Protein AF-A0A2D5YNX9-F1 (afdb_monomer_lite)

Radius of gyration: 30.4 Å; chains: 1; bounding box: 84×85×68 Å

pLDDT: mean 76.72, std 17.25, range [29.58, 96.06]

Sequence (316 aa):
MLANISSKIILAVIAILAVYTFAPLIKSLLDSIFIGGKKKKNMSRSEFDEMVDRKIQQFSGKATSDPMMVANTNGSVRDEIDSLHGLKLFKSDSEYKNFKELKKELQWGSGDNFHIIKEKLKRSHLEVSDADISNMAKSLLKKKYLLDLFKKGTGTLSAFIDCVVLNMILKKANSGDISTFKAYKMSINEIKTIISIVLNPKHGEAIIDDYLNDIEASKFDLPFISQKISNINILDREVNKTVSIFEPLIERDSQYFDKKFFKVKDDEKRVKSLYKKLVQLHHPDKWNHFDKSKAITDRLNFNFNNLRNAYEKALS

Foldseek 3Di:
DVVVVVVVVVVVVVVVVCCVVCVVVVVVVCCVVPPVDDDDDPDDPVNVVVVVVVVVCVVPDDDDDDDDDDPDPCPPPQQLLNVCVVVVLDPDVVQSVVVVVVLVCLVVLDDDLSVVLVVLLVVQVDDDDSPRLSVLLVVCSDNVLLVVCSVVVNNGSVQSSQLSSVQVVLVCLLVVNGPVVVVVVDDSLLSQLLLVCLVPVVCNVVSLVCCLVPVPSSNDRDDRDSGDPPGSVSSSVSSVVSCLLCVLQPADDLVNLLVVLVVVLVPLVVLVVVLVVVCCRLPLVNRDSDDQDPSNSVSSVNSVVSNVVSSVVSPD

Structure (mmCIF, N/CA/C/O backbone):
data_AF-A0A2D5YNX9-F1
#
_entry.id   AF-A0A2D5YNX9-F1
#
loop_
_atom_site.group_PDB
_atom_site.id
_atom_site.type_symbol
_atom_site.label_atom_id
_atom_site.label_alt_id
_atom_site.label_comp_id
_atom_site.label_asym_id
_atom_site.label_entity_id
_atom_site.label_seq_id
_atom_site.pdbx_PDB_ins_code
_atom_site.Cartn_x
_atom_site.Cartn_y
_atom_site.Cartn_z
_atom_site.occupancy
_atom_site.B_iso_or_equiv
_atom_site.auth_seq_id
_atom_site.auth_comp_id
_atom_site.auth_asym_id
_atom_site.auth_atom_id
_atom_site.pdbx_PDB_model_num
ATOM 1 N N . MET A 1 1 ? 35.936 -51.244 -2.136 1.00 48.53 1 MET A N 1
ATOM 2 C CA . MET A 1 1 ? 36.203 -49.811 -1.847 1.00 48.53 1 MET A CA 1
ATOM 3 C C . MET A 1 1 ? 37.167 -49.130 -2.835 1.00 48.53 1 MET A C 1
ATOM 5 O O . MET A 1 1 ? 37.023 -47.931 -3.031 1.00 48.53 1 MET A O 1
ATOM 9 N N . LEU A 1 2 ? 38.069 -49.845 -3.528 1.00 41.28 2 LEU A N 1
ATOM 10 C CA . LEU A 1 2 ? 38.965 -49.277 -4.563 1.00 41.28 2 LEU A CA 1
ATOM 11 C C . LEU A 1 2 ? 38.253 -48.711 -5.818 1.00 41.28 2 LEU A C 1
ATOM 13 O O . LEU A 1 2 ? 38.728 -47.742 -6.412 1.00 41.28 2 LEU A O 1
ATOM 17 N N . ALA A 1 3 ? 37.084 -49.245 -6.190 1.00 48.94 3 ALA A N 1
ATOM 18 C CA . ALA A 1 3 ? 36.291 -48.751 -7.327 1.00 48.94 3 ALA A CA 1
ATOM 19 C C . ALA A 1 3 ? 35.710 -47.333 -7.107 1.00 48.94 3 ALA A C 1
ATOM 21 O O . ALA A 1 3 ? 35.609 -46.545 -8.043 1.00 48.94 3 ALA A O 1
ATOM 22 N N . ASN A 1 4 ? 35.402 -46.962 -5.856 1.00 53.09 4 ASN A N 1
ATOM 23 C CA . ASN A 1 4 ? 34.869 -45.631 -5.528 1.00 53.09 4 ASN A CA 1
ATOM 24 C C . ASN A 1 4 ? 35.950 -44.543 -5.486 1.00 53.09 4 ASN A C 1
ATOM 26 O O . ASN A 1 4 ? 35.642 -43.370 -5.681 1.00 53.09 4 ASN A O 1
ATOM 30 N N . ILE A 1 5 ? 37.207 -44.914 -5.225 1.00 53.22 5 ILE A N 1
ATOM 31 C CA . ILE A 1 5 ? 38.331 -43.968 -5.203 1.00 53.22 5 ILE A CA 1
ATOM 32 C C . ILE A 1 5 ? 38.807 -43.705 -6.636 1.00 53.22 5 ILE A C 1
ATOM 34 O O . ILE A 1 5 ? 38.952 -42.550 -7.027 1.00 53.22 5 ILE A O 1
ATOM 38 N N . SER A 1 6 ? 38.949 -44.755 -7.451 1.00 55.03 6 SER A N 1
ATOM 39 C CA . SER A 1 6 ? 39.314 -44.630 -8.872 1.00 55.03 6 SER A CA 1
ATOM 40 C C . SER A 1 6 ? 38.272 -43.849 -9.682 1.00 55.03 6 SER A C 1
ATOM 42 O O . SER A 1 6 ? 38.647 -42.962 -10.444 1.00 55.03 6 SER A O 1
ATOM 44 N N . SER A 1 7 ? 36.973 -44.076 -9.451 1.00 54.06 7 SER A N 1
ATOM 45 C CA . SER A 1 7 ? 35.899 -43.301 -10.092 1.00 54.06 7 SER A CA 1
ATOM 46 C C . SER A 1 7 ? 35.957 -41.805 -9.745 1.00 54.06 7 SER A C 1
ATOM 48 O O . SER A 1 7 ? 35.831 -40.967 -10.636 1.00 54.06 7 SER A O 1
ATOM 50 N N . LYS A 1 8 ? 36.243 -41.447 -8.483 1.00 59.19 8 LYS A N 1
ATOM 51 C CA . LYS A 1 8 ? 36.395 -40.042 -8.057 1.00 59.19 8 LYS A CA 1
ATOM 52 C C . LYS A 1 8 ? 37.638 -39.372 -8.645 1.00 59.19 8 LYS A C 1
ATOM 54 O O . LYS A 1 8 ? 37.576 -38.198 -8.997 1.00 59.19 8 LYS A O 1
ATOM 59 N N . ILE A 1 9 ? 38.740 -40.109 -8.785 1.00 67.06 9 ILE A N 1
ATOM 60 C CA . ILE A 1 9 ? 39.973 -39.603 -9.406 1.00 67.06 9 ILE A CA 1
ATOM 61 C C . ILE A 1 9 ? 39.757 -39.366 -10.905 1.00 67.06 9 ILE A C 1
ATOM 63 O O . ILE A 1 9 ? 40.110 -38.304 -11.408 1.00 67.06 9 ILE A O 1
ATOM 67 N N . ILE A 1 10 ? 39.116 -40.301 -11.612 1.00 66.69 10 ILE A N 1
ATOM 68 C CA . ILE A 1 10 ? 38.801 -40.148 -13.041 1.00 66.69 10 ILE A CA 1
ATOM 69 C C . ILE A 1 10 ? 37.857 -38.958 -13.259 1.00 66.69 10 ILE A C 1
ATOM 71 O O . ILE A 1 10 ? 38.087 -38.150 -14.157 1.00 66.69 10 ILE A O 1
ATOM 75 N N . LEU A 1 11 ? 36.850 -38.787 -12.398 1.00 63.38 11 LEU A N 1
ATOM 76 C CA . LEU A 1 11 ? 35.943 -37.639 -12.457 1.00 63.38 11 LEU A CA 1
ATOM 77 C C . LEU A 1 11 ? 36.681 -36.309 -12.229 1.00 63.38 11 LEU A C 1
ATOM 79 O O . LEU A 1 11 ? 36.408 -35.330 -12.918 1.00 63.38 11 LEU A O 1
ATOM 83 N N . ALA A 1 12 ? 37.644 -36.280 -11.302 1.00 67.44 12 ALA A N 1
ATOM 84 C CA . ALA A 1 12 ? 38.467 -35.102 -11.038 1.00 67.44 12 ALA A CA 1
ATOM 85 C C . ALA A 1 12 ? 39.392 -34.766 -12.219 1.00 67.44 12 ALA A C 1
ATOM 87 O O . ALA A 1 12 ? 39.519 -33.600 -12.583 1.00 67.44 12 ALA A O 1
ATOM 88 N N . VAL A 1 13 ? 39.986 -35.771 -12.869 1.00 70.38 13 VAL A N 1
ATOM 89 C CA . VAL A 1 13 ? 40.829 -35.576 -14.060 1.00 70.38 13 VAL A CA 1
ATOM 90 C C . VAL A 1 13 ? 40.004 -35.067 -15.245 1.00 70.38 13 VAL A C 1
ATOM 92 O O . VAL A 1 13 ? 40.422 -34.125 -15.919 1.00 70.38 13 VAL A O 1
ATOM 95 N N . ILE A 1 14 ? 38.803 -35.614 -15.462 1.00 70.12 14 ILE A N 1
ATOM 96 C CA . ILE A 1 14 ? 37.869 -35.129 -16.489 1.00 70.12 14 ILE A CA 1
ATOM 97 C C . ILE A 1 14 ? 37.429 -33.693 -16.182 1.00 70.12 14 ILE A C 1
ATOM 99 O O . ILE A 1 14 ? 37.381 -32.868 -17.090 1.00 70.12 14 ILE A O 1
ATOM 103 N N . ALA A 1 15 ? 37.167 -33.359 -14.916 1.00 66.38 15 ALA A N 1
ATOM 104 C CA . ALA A 1 15 ? 36.815 -32.000 -14.514 1.00 66.38 15 ALA A CA 1
ATOM 105 C C . ALA A 1 15 ? 37.967 -31.008 -14.747 1.00 66.38 15 ALA A C 1
ATOM 107 O O . ALA A 1 15 ? 37.733 -29.913 -15.250 1.00 66.38 15 ALA A O 1
ATOM 108 N N . ILE A 1 16 ? 39.214 -31.389 -14.452 1.00 68.38 16 ILE A N 1
ATOM 109 C CA . ILE A 1 16 ? 40.395 -30.545 -14.698 1.00 68.38 16 ILE A CA 1
ATOM 110 C C . ILE A 1 16 ? 40.612 -30.338 -16.202 1.00 68.38 16 ILE A C 1
ATOM 112 O O . ILE A 1 16 ? 40.848 -29.210 -16.637 1.00 68.38 16 ILE A O 1
ATOM 116 N N . LEU A 1 17 ? 40.473 -31.394 -17.010 1.00 62.91 17 LEU A N 1
ATOM 117 C CA . LEU A 1 17 ? 40.560 -31.302 -18.470 1.00 62.91 17 LEU A CA 1
ATOM 118 C C . LEU A 1 17 ? 39.426 -30.458 -19.059 1.00 62.91 17 LEU A C 1
ATOM 120 O O . LEU A 1 17 ? 39.677 -29.642 -19.944 1.00 62.91 17 LEU A O 1
ATOM 124 N N . ALA A 1 18 ? 38.202 -30.589 -18.546 1.00 65.38 18 ALA A N 1
ATOM 125 C CA . ALA A 1 18 ? 37.075 -29.748 -18.933 1.00 65.38 18 ALA A CA 1
ATOM 126 C C . ALA A 1 18 ? 37.333 -28.278 -18.568 1.00 65.38 18 ALA A C 1
ATOM 128 O O . ALA A 1 18 ? 37.153 -27.397 -19.400 1.00 65.38 18 ALA A O 1
ATOM 129 N N . VAL A 1 19 ? 37.842 -27.983 -17.371 1.00 65.50 19 VAL A N 1
ATOM 130 C CA . VAL A 1 19 ? 38.181 -26.605 -16.983 1.00 65.50 19 VAL A CA 1
ATOM 131 C C . VAL A 1 19 ? 39.268 -26.030 -17.890 1.00 65.50 19 VAL A C 1
ATOM 133 O O . VAL A 1 19 ? 39.123 -24.902 -18.343 1.00 65.50 19 VAL A O 1
ATOM 136 N N . TYR A 1 20 ? 40.311 -26.790 -18.230 1.00 61.75 20 TYR A N 1
ATOM 137 C CA . TYR A 1 20 ? 41.377 -26.301 -19.112 1.00 61.75 20 TYR A CA 1
ATOM 138 C C . TYR A 1 20 ? 40.942 -26.126 -20.571 1.00 61.75 20 TYR A C 1
ATOM 140 O O . TYR A 1 20 ? 41.361 -25.170 -21.223 1.00 61.75 20 TYR A O 1
ATOM 148 N N . THR A 1 21 ? 40.085 -27.009 -21.084 1.00 66.19 21 THR A N 1
ATOM 149 C CA . THR A 1 21 ? 39.569 -26.926 -22.462 1.00 66.19 21 THR A CA 1
ATOM 150 C C . THR A 1 21 ? 38.487 -25.860 -22.614 1.00 66.19 21 THR A C 1
ATOM 152 O O . THR A 1 21 ? 38.460 -25.154 -23.622 1.00 66.19 21 THR A O 1
ATOM 155 N N . PHE A 1 22 ? 37.638 -25.669 -21.601 1.00 57.09 22 PHE A N 1
ATOM 156 C CA . PHE A 1 22 ? 36.598 -24.643 -21.611 1.00 57.09 22 PHE A CA 1
ATOM 157 C C . PHE A 1 22 ? 37.070 -23.289 -21.071 1.00 57.09 22 PHE A C 1
ATOM 159 O O . PHE A 1 22 ? 36.419 -22.292 -21.360 1.00 57.09 22 PHE A O 1
ATOM 166 N N . ALA A 1 23 ? 38.202 -23.183 -20.368 1.00 58.22 23 ALA A N 1
ATOM 167 C CA . ALA A 1 23 ? 38.745 -21.903 -19.899 1.00 58.22 23 ALA A CA 1
ATOM 168 C C . ALA A 1 23 ? 38.944 -20.855 -21.016 1.00 58.22 23 ALA A C 1
ATOM 170 O O . ALA A 1 23 ? 38.516 -19.718 -20.812 1.00 58.22 23 ALA A O 1
ATOM 171 N N . PRO A 1 24 ? 39.519 -21.168 -22.198 1.00 55.84 24 PRO A N 1
ATOM 172 C CA . PRO A 1 24 ? 39.610 -20.194 -23.286 1.00 55.84 24 PRO A CA 1
ATOM 173 C C . PRO A 1 24 ? 38.238 -19.794 -23.853 1.00 55.84 24 PRO A C 1
ATOM 175 O O . PRO A 1 24 ? 38.053 -18.633 -24.211 1.00 55.84 24 PRO A O 1
ATOM 178 N N . LEU A 1 25 ? 37.264 -20.712 -23.867 1.00 53.69 25 LEU A N 1
ATOM 179 C CA . LEU A 1 25 ? 35.892 -20.451 -24.322 1.00 53.69 25 LEU A CA 1
ATOM 180 C C . LEU A 1 25 ? 35.094 -19.616 -23.314 1.00 53.69 25 LEU A C 1
ATOM 182 O O . LEU A 1 25 ? 34.383 -18.699 -23.706 1.00 53.69 25 LEU A O 1
ATOM 186 N N . ILE A 1 26 ? 35.246 -19.884 -22.015 1.00 60.19 26 ILE A N 1
ATOM 187 C CA . ILE A 1 26 ? 34.637 -19.119 -20.921 1.00 60.19 26 ILE A CA 1
ATOM 188 C C . ILE A 1 26 ? 35.282 -17.738 -20.841 1.00 60.19 26 ILE A C 1
ATOM 190 O O . ILE A 1 26 ? 34.573 -16.752 -20.673 1.00 60.19 26 ILE A O 1
ATOM 194 N N . LYS A 1 27 ? 36.602 -17.634 -21.037 1.00 52.69 27 LYS A N 1
ATOM 195 C CA . LYS A 1 27 ? 37.301 -16.350 -21.117 1.00 52.69 27 LYS A CA 1
ATOM 196 C C . LYS A 1 27 ? 36.838 -15.541 -22.327 1.00 52.69 27 LYS A C 1
ATOM 198 O O . LYS A 1 27 ? 36.551 -14.367 -22.155 1.00 52.69 27 LYS A O 1
ATOM 203 N N . SER A 1 28 ? 36.664 -16.144 -23.509 1.00 50.53 28 SER A N 1
ATOM 204 C CA . SER A 1 28 ? 36.124 -15.417 -24.668 1.00 50.53 28 SER A CA 1
ATOM 205 C C . SER A 1 28 ? 34.643 -15.059 -24.514 1.00 50.53 28 SER A C 1
ATOM 207 O O . SER A 1 28 ? 34.231 -13.992 -24.959 1.00 50.53 28 SER A O 1
ATOM 209 N N . LEU A 1 29 ? 33.838 -15.910 -23.866 1.00 52.12 29 LEU A N 1
ATOM 210 C CA . LEU A 1 29 ? 32.440 -15.615 -23.533 1.00 52.12 29 LEU A CA 1
ATOM 211 C C . LEU A 1 29 ? 32.348 -14.462 -22.532 1.00 52.12 29 LEU A C 1
ATOM 213 O O . LEU A 1 29 ? 31.608 -13.514 -22.778 1.00 52.12 29 LEU A O 1
ATOM 217 N N . LEU A 1 30 ? 33.132 -14.489 -21.455 1.00 53.84 30 LEU A N 1
ATOM 218 C CA . LEU A 1 30 ? 33.164 -13.431 -20.445 1.00 53.84 30 LEU A CA 1
ATOM 219 C C . LEU A 1 30 ? 33.763 -12.136 -20.995 1.00 53.84 30 LEU A C 1
ATOM 221 O O . LEU A 1 30 ? 33.199 -11.076 -20.741 1.00 53.84 30 LEU A O 1
ATOM 225 N N . ASP A 1 31 ? 34.815 -12.203 -21.812 1.00 49.16 31 ASP A N 1
ATOM 226 C CA . ASP A 1 31 ? 35.341 -11.034 -22.521 1.00 49.16 31 ASP A CA 1
ATOM 227 C C . ASP A 1 31 ? 34.285 -10.469 -23.485 1.00 49.16 31 ASP A C 1
ATOM 229 O O . ASP A 1 31 ? 34.110 -9.258 -23.532 1.00 49.16 31 ASP A O 1
ATOM 233 N N . SER A 1 32 ? 33.494 -11.301 -24.176 1.00 48.84 32 SER A N 1
ATOM 234 C CA .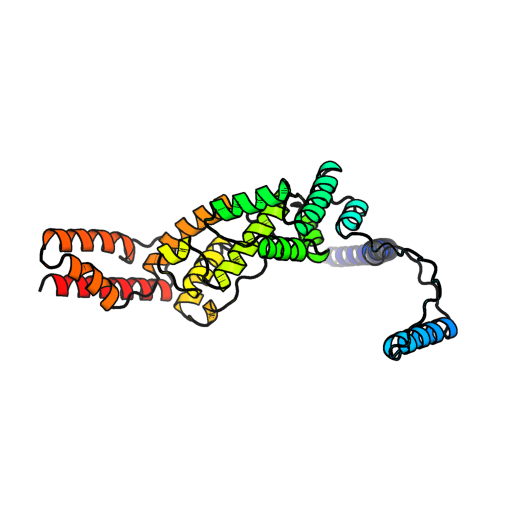 SER A 1 32 ? 32.410 -10.817 -25.051 1.00 48.84 32 SER A CA 1
ATOM 235 C C . SER A 1 32 ? 31.201 -10.242 -24.296 1.00 48.84 32 SER A C 1
ATOM 237 O O . SER A 1 32 ? 30.508 -9.369 -24.821 1.00 48.84 32 SER A O 1
ATOM 239 N N . ILE A 1 33 ? 30.948 -10.713 -23.069 1.00 48.94 33 ILE A N 1
ATOM 240 C CA . ILE A 1 33 ? 29.798 -10.316 -22.243 1.00 48.94 33 ILE A CA 1
ATOM 241 C C . ILE A 1 33 ? 30.121 -9.081 -21.389 1.00 48.94 33 ILE A C 1
ATOM 243 O O . ILE A 1 33 ? 29.259 -8.216 -21.223 1.00 48.94 33 ILE A O 1
ATOM 247 N N . PHE A 1 34 ? 31.342 -8.966 -20.858 1.00 45.19 34 PHE A N 1
ATOM 248 C CA . PHE A 1 34 ? 31.745 -7.873 -19.965 1.00 45.19 34 PHE A CA 1
ATOM 249 C C . PHE A 1 34 ? 32.566 -6.780 -20.655 1.00 45.19 34 PHE A C 1
ATOM 251 O O . PHE A 1 34 ? 32.508 -5.627 -20.228 1.00 45.19 34 PHE A O 1
ATOM 258 N N . ILE A 1 35 ? 33.289 -7.092 -21.734 1.00 50.06 35 ILE A N 1
ATOM 259 C CA . ILE A 1 35 ? 34.110 -6.128 -22.472 1.00 50.06 35 ILE A CA 1
ATOM 260 C C . ILE A 1 35 ? 33.590 -6.076 -23.907 1.00 50.06 35 ILE A C 1
ATOM 262 O O . ILE A 1 35 ? 34.111 -6.714 -24.818 1.00 50.06 35 ILE A O 1
ATOM 266 N N . GLY A 1 36 ? 32.538 -5.276 -24.115 1.00 39.72 36 GLY A N 1
ATOM 267 C CA . GLY A 1 36 ? 32.069 -4.924 -25.455 1.00 39.72 36 GLY A CA 1
ATOM 268 C C . GLY A 1 36 ? 33.264 -4.557 -26.338 1.00 39.72 36 GLY A C 1
ATOM 269 O O . GLY A 1 36 ? 34.015 -3.634 -26.023 1.00 39.72 36 GLY A O 1
ATOM 270 N N . GLY A 1 37 ? 33.475 -5.358 -27.383 1.00 48.34 37 GLY A N 1
ATOM 271 C CA . GLY A 1 37 ? 34.759 -5.506 -28.055 1.00 48.34 37 GLY A CA 1
ATOM 272 C C . GLY A 1 37 ? 35.456 -4.197 -28.417 1.00 48.34 37 GLY A C 1
ATOM 273 O O . GLY A 1 37 ? 35.075 -3.524 -29.369 1.00 48.34 37 GLY A O 1
ATOM 274 N N . LYS A 1 38 ? 36.556 -3.907 -27.720 1.00 45.03 38 LYS A N 1
ATOM 275 C CA . LYS A 1 38 ? 37.737 -3.244 -28.279 1.00 45.03 38 LYS A CA 1
ATOM 276 C C . LYS A 1 38 ? 38.968 -3.865 -27.627 1.00 45.03 38 LYS A C 1
ATOM 278 O O . LYS A 1 38 ? 39.119 -3.816 -26.409 1.00 45.03 38 LYS A O 1
ATOM 283 N N . LYS A 1 39 ? 39.849 -4.455 -28.441 1.00 45.47 39 LYS A N 1
ATOM 284 C CA . LYS A 1 39 ? 41.199 -4.844 -28.008 1.00 45.47 39 LYS A CA 1
ATOM 285 C C . LYS A 1 39 ? 41.847 -3.627 -27.335 1.00 45.47 39 LYS A C 1
ATOM 287 O O . LYS A 1 39 ? 41.839 -2.546 -27.924 1.00 45.47 39 LYS A O 1
ATOM 292 N N . LYS A 1 40 ? 42.383 -3.796 -26.119 1.00 42.62 40 LYS A N 1
ATOM 293 C CA . LYS A 1 40 ? 43.199 -2.772 -25.447 1.00 42.62 40 LYS A CA 1
ATOM 294 C C . LYS A 1 40 ? 44.327 -2.366 -26.398 1.00 42.62 40 LYS A C 1
ATOM 296 O O . LYS A 1 40 ? 45.225 -3.161 -26.662 1.00 42.62 40 LYS A O 1
ATOM 301 N N . LYS A 1 41 ? 44.262 -1.148 -26.935 1.00 52.25 41 LYS A N 1
ATOM 302 C CA . LYS A 1 41 ? 45.427 -0.497 -27.533 1.00 52.25 41 LYS A CA 1
ATOM 303 C C . LYS A 1 41 ? 46.310 -0.105 -26.349 1.00 52.25 41 LYS A C 1
ATOM 305 O O . LYS A 1 41 ? 45.826 0.569 -25.442 1.00 52.25 41 LYS A O 1
ATOM 310 N N . ASN A 1 42 ? 47.543 -0.601 -26.302 1.00 45.25 42 ASN A N 1
ATOM 311 C CA . ASN A 1 42 ? 48.510 -0.168 -25.298 1.00 45.25 42 ASN A CA 1
ATOM 312 C C . ASN A 1 42 ? 48.773 1.321 -25.540 1.00 45.25 42 ASN A C 1
ATOM 314 O O . ASN A 1 42 ? 49.416 1.664 -26.528 1.00 45.25 42 ASN A O 1
ATOM 318 N N . MET A 1 43 ? 48.200 2.178 -24.696 1.00 51.25 43 MET A N 1
ATOM 319 C CA . MET A 1 43 ? 48.421 3.622 -24.752 1.00 51.25 43 MET A CA 1
ATOM 320 C C . MET A 1 43 ? 49.846 3.903 -24.288 1.00 51.25 43 MET A C 1
ATOM 322 O O . MET A 1 43 ? 50.270 3.378 -23.252 1.00 51.25 43 MET A O 1
ATOM 326 N N . SER A 1 44 ? 50.601 4.678 -25.062 1.00 61.38 44 SER A N 1
ATOM 327 C CA . SER A 1 44 ? 51.947 5.075 -24.652 1.00 61.38 44 SER A CA 1
ATOM 328 C C . SER A 1 44 ? 51.865 6.110 -23.525 1.00 61.38 44 SER A C 1
ATOM 330 O O . SER A 1 44 ? 50.860 6.802 -23.353 1.00 61.38 44 SER A O 1
ATOM 332 N N . ARG A 1 45 ? 52.938 6.236 -22.738 1.00 54.38 45 ARG A N 1
ATOM 333 C CA . ARG A 1 45 ? 53.018 7.207 -21.634 1.00 54.38 45 ARG A CA 1
ATOM 334 C C . ARG A 1 45 ? 52.766 8.647 -22.108 1.00 54.38 45 ARG A C 1
ATOM 336 O O . ARG A 1 45 ? 52.106 9.397 -21.404 1.00 54.38 45 ARG A O 1
ATOM 343 N N . SER A 1 46 ? 53.177 8.980 -23.335 1.00 57.38 46 SER A N 1
ATOM 344 C CA . SER A 1 46 ? 52.918 10.293 -23.937 1.00 57.38 46 SER A CA 1
ATOM 345 C C . SER A 1 46 ? 51.431 10.548 -24.208 1.00 57.38 46 SER A C 1
ATOM 347 O O . SER A 1 46 ? 50.964 11.659 -23.999 1.00 57.38 46 SER A O 1
ATOM 349 N N . GLU A 1 47 ? 50.667 9.531 -24.623 1.00 56.75 47 GLU A N 1
ATOM 350 C CA . GLU A 1 47 ? 49.215 9.658 -24.840 1.00 56.75 47 GLU A CA 1
ATOM 351 C C . GLU A 1 47 ? 48.450 9.792 -23.511 1.00 56.75 47 GLU A C 1
ATOM 353 O O . GLU A 1 47 ? 47.379 10.400 -23.454 1.00 56.75 47 GLU A O 1
ATOM 358 N N . PHE A 1 48 ? 48.987 9.220 -22.429 1.00 61.62 48 PHE A N 1
ATOM 359 C CA . PHE A 1 48 ? 48.421 9.381 -21.092 1.00 61.62 48 PHE A CA 1
ATOM 360 C C . PHE A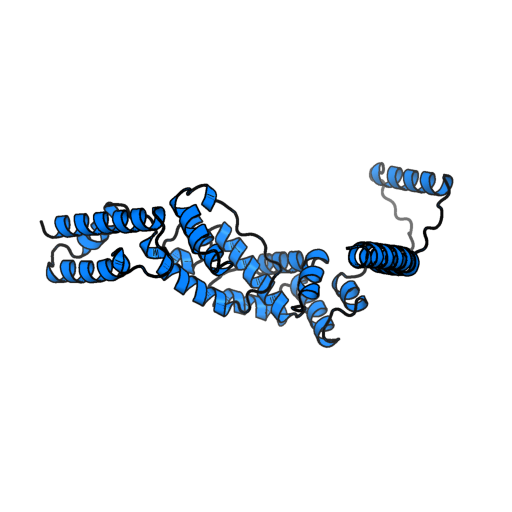 1 48 ? 48.662 10.790 -20.544 1.00 61.62 48 PHE A C 1
ATOM 362 O O . PHE A 1 48 ? 47.715 11.416 -20.066 1.00 61.62 48 PHE A O 1
ATOM 369 N N . ASP A 1 49 ? 49.886 11.302 -20.669 1.00 62.72 49 ASP A N 1
ATOM 370 C CA . ASP A 1 49 ? 50.244 12.641 -20.194 1.00 62.72 49 ASP A CA 1
ATOM 371 C C . ASP A 1 49 ? 49.457 13.726 -20.957 1.00 62.72 49 ASP A C 1
ATOM 373 O O . ASP A 1 49 ? 48.883 14.623 -20.342 1.00 62.72 49 ASP A O 1
ATOM 377 N N . GLU A 1 50 ? 49.269 13.569 -22.272 1.00 62.72 50 GLU A N 1
ATOM 378 C CA . GLU A 1 50 ? 48.457 14.489 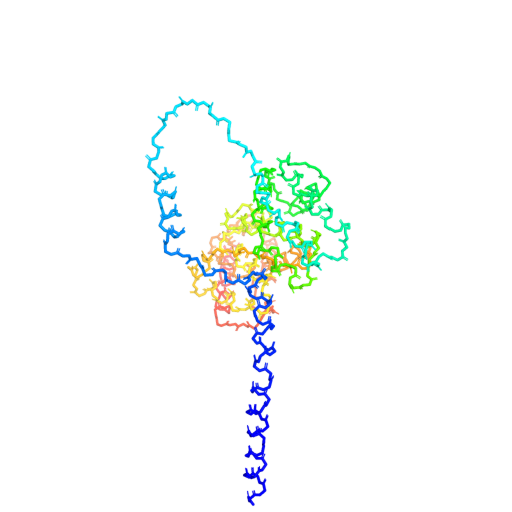-23.083 1.00 62.72 50 GLU A CA 1
ATOM 379 C C . GLU A 1 50 ? 46.967 14.489 -22.676 1.00 62.72 50 GLU A C 1
ATOM 381 O O . GLU A 1 50 ? 46.285 15.518 -22.693 1.00 62.72 50 GLU A O 1
ATOM 386 N N . MET A 1 51 ? 46.434 13.335 -22.267 1.00 67.25 51 MET A N 1
ATOM 387 C CA . MET A 1 51 ? 45.062 13.220 -21.765 1.00 67.25 51 MET A CA 1
ATOM 388 C C . MET A 1 51 ? 44.899 13.871 -20.384 1.00 67.25 51 MET A C 1
ATOM 390 O O . MET A 1 51 ? 43.842 14.445 -20.094 1.00 67.25 51 MET A O 1
ATOM 394 N N . VAL A 1 52 ? 45.921 13.777 -19.532 1.00 65.06 52 VAL A N 1
ATOM 395 C CA . VAL A 1 52 ? 45.939 14.429 -18.219 1.00 65.06 52 VAL A CA 1
ATOM 396 C C . VAL A 1 52 ? 46.011 15.947 -18.388 1.00 65.06 52 VAL A C 1
ATOM 398 O O . VAL A 1 52 ? 45.190 16.643 -17.788 1.00 65.06 52 VAL A O 1
ATOM 401 N N . ASP A 1 53 ? 46.862 16.456 -19.281 1.00 65.00 53 ASP A N 1
ATOM 402 C CA . ASP A 1 53 ? 46.959 17.890 -19.583 1.00 65.00 53 ASP A CA 1
ATOM 403 C C . ASP A 1 53 ? 45.647 18.464 -20.130 1.00 65.00 53 ASP A C 1
ATOM 405 O O . ASP A 1 53 ? 45.184 19.512 -19.672 1.00 65.00 53 ASP A O 1
ATOM 409 N N . ARG A 1 54 ? 44.962 17.742 -21.029 1.00 63.75 54 ARG A N 1
ATOM 410 C CA . ARG A 1 54 ? 43.632 18.150 -21.522 1.00 63.75 54 ARG A CA 1
ATOM 411 C C . ARG A 1 54 ? 42.589 18.219 -20.408 1.00 63.75 54 ARG A C 1
ATOM 413 O O . ARG A 1 54 ? 41.740 19.109 -20.419 1.00 63.75 54 ARG A O 1
ATOM 420 N N . LYS A 1 55 ? 42.635 17.305 -19.434 1.00 60.19 55 LYS A N 1
ATOM 421 C CA . LYS A 1 55 ? 41.740 17.360 -18.268 1.00 60.19 55 LYS A CA 1
ATOM 422 C C . LYS A 1 55 ? 42.080 18.526 -17.348 1.00 60.19 55 LYS A C 1
ATOM 424 O O . LYS A 1 55 ? 41.166 19.194 -16.878 1.00 60.19 55 LYS A O 1
ATOM 429 N N . ILE A 1 56 ? 43.361 18.795 -17.112 1.00 61.06 56 ILE A N 1
ATOM 430 C CA . ILE A 1 56 ? 43.798 19.932 -16.295 1.00 61.06 56 ILE A CA 1
ATOM 431 C C . ILE A 1 56 ? 43.350 21.250 -16.940 1.00 61.06 56 ILE A C 1
ATOM 433 O O . ILE A 1 56 ? 42.812 22.106 -16.243 1.00 61.06 56 ILE A O 1
ATOM 437 N N . GLN A 1 57 ? 43.463 21.385 -18.265 1.00 54.25 57 GLN A N 1
ATOM 438 C CA . GLN A 1 57 ? 42.972 22.552 -19.009 1.00 54.25 57 GLN A CA 1
ATOM 439 C C . GLN A 1 57 ? 41.444 22.716 -18.946 1.00 54.25 57 GLN A C 1
ATOM 441 O O . GLN A 1 57 ? 40.950 23.838 -18.866 1.00 54.25 57 GLN A O 1
ATOM 446 N N . GLN A 1 58 ? 40.679 21.618 -18.919 1.00 54.25 58 GLN A N 1
ATOM 447 C CA . GLN A 1 58 ? 39.217 21.673 -18.773 1.00 54.25 58 GLN A CA 1
ATOM 448 C C . GLN A 1 58 ? 38.754 22.113 -17.379 1.00 54.25 58 GLN A C 1
ATOM 450 O O . GLN A 1 58 ? 37.671 22.681 -17.256 1.00 54.25 58 GLN A O 1
ATOM 455 N N . PHE A 1 59 ? 39.551 21.872 -16.335 1.00 51.56 59 PHE A N 1
ATOM 456 C CA . PHE A 1 59 ? 39.214 22.277 -14.966 1.00 51.56 59 PHE A CA 1
ATOM 457 C C . PHE A 1 59 ? 39.820 23.628 -14.550 1.00 51.56 59 PHE A C 1
ATOM 459 O O . PHE A 1 59 ? 39.373 24.194 -13.554 1.00 51.56 59 PHE A O 1
ATOM 466 N N . SER A 1 60 ? 40.793 24.170 -15.294 1.00 49.09 60 SER A N 1
ATOM 467 C CA . SER A 1 60 ? 41.475 25.433 -14.957 1.00 49.09 60 SER A CA 1
ATOM 468 C C . SER A 1 60 ? 41.035 26.664 -15.771 1.00 49.09 60 SER A C 1
ATOM 470 O O . SER A 1 60 ? 41.455 27.780 -15.463 1.00 49.09 60 SER A O 1
ATOM 472 N N . GLY A 1 61 ? 40.155 26.516 -16.765 1.00 40.41 61 GLY A N 1
ATOM 473 C CA . GLY A 1 61 ? 39.706 27.622 -17.620 1.00 40.41 61 GLY A CA 1
ATOM 474 C C . GLY A 1 61 ? 38.647 28.535 -16.989 1.00 40.41 61 GLY A C 1
ATOM 475 O O . GLY A 1 61 ? 37.450 28.304 -17.149 1.00 40.41 61 GLY A O 1
ATOM 476 N N . LYS A 1 62 ? 39.086 29.616 -16.329 1.00 39.31 62 LYS A N 1
ATOM 477 C CA . LYS A 1 62 ? 38.296 30.848 -16.138 1.00 39.31 62 LYS A CA 1
ATOM 478 C C . LYS A 1 62 ? 37.866 31.404 -17.502 1.00 39.31 62 LYS A C 1
ATOM 480 O O . LYS A 1 62 ? 38.642 31.388 -18.450 1.00 39.31 62 LYS A O 1
ATOM 485 N N . ALA A 1 63 ? 36.640 31.920 -17.557 1.00 44.59 63 ALA A N 1
ATOM 486 C CA . ALA A 1 63 ? 36.026 32.524 -18.731 1.00 44.59 63 ALA A CA 1
ATOM 487 C C . ALA A 1 63 ? 36.916 33.585 -19.403 1.00 44.59 63 ALA A C 1
ATOM 489 O O . ALA A 1 63 ? 37.206 34.622 -18.808 1.00 44.59 63 ALA A O 1
ATOM 490 N N . THR A 1 64 ? 37.244 33.358 -20.673 1.00 31.80 64 THR A N 1
ATOM 491 C CA . THR A 1 64 ? 37.485 34.417 -21.654 1.00 31.80 64 THR A CA 1
ATOM 492 C C . THR A 1 64 ? 36.717 34.079 -22.927 1.00 31.80 64 THR A C 1
ATOM 494 O O . THR A 1 64 ? 36.796 32.983 -23.478 1.00 31.80 64 THR A O 1
ATOM 497 N N . SER A 1 65 ? 35.892 35.034 -23.329 1.00 38.81 65 SER A N 1
ATOM 498 C CA . SER A 1 65 ? 35.100 35.068 -24.547 1.00 38.81 65 SER A CA 1
ATOM 499 C C . SER A 1 65 ? 35.990 35.354 -25.755 1.00 38.81 65 SER A C 1
ATOM 501 O O . SER A 1 65 ? 36.572 36.431 -25.812 1.00 38.81 65 SER A O 1
ATOM 503 N N . ASP A 1 66 ? 36.073 34.420 -26.704 1.00 29.62 66 ASP A N 1
ATOM 504 C CA . ASP A 1 66 ? 35.802 34.701 -28.122 1.00 29.62 66 ASP A CA 1
ATOM 505 C C . ASP A 1 66 ? 35.707 33.406 -28.960 1.00 29.62 66 ASP A C 1
ATOM 507 O O . ASP A 1 66 ? 36.285 32.379 -28.590 1.00 29.62 66 ASP A O 1
ATOM 511 N N . PRO A 1 67 ? 34.928 33.405 -30.061 1.00 38.94 67 PRO A N 1
ATOM 512 C CA . PRO A 1 67 ? 34.488 32.192 -30.730 1.00 38.94 67 PRO A CA 1
ATOM 513 C C . PRO A 1 67 ? 35.496 31.749 -31.795 1.00 38.94 67 PRO A C 1
ATOM 515 O O . PRO A 1 67 ? 35.589 32.342 -32.868 1.00 38.94 67 PRO A O 1
ATOM 518 N N . MET A 1 68 ? 36.199 30.643 -31.552 1.00 29.58 68 MET A N 1
ATOM 519 C CA . MET A 1 68 ? 36.827 29.879 -32.631 1.00 29.58 68 MET A CA 1
ATOM 520 C C . MET A 1 68 ? 36.033 28.608 -32.906 1.00 29.58 68 MET A C 1
ATOM 522 O O . MET A 1 68 ? 35.750 27.813 -32.011 1.00 29.58 68 MET A O 1
ATOM 526 N N . MET A 1 69 ? 35.660 28.457 -34.178 1.00 39.34 69 MET A N 1
ATOM 527 C CA . MET A 1 69 ? 34.967 27.309 -34.743 1.00 39.34 69 MET A CA 1
ATOM 528 C C . MET A 1 69 ? 35.662 25.998 -34.364 1.00 39.34 69 MET A C 1
ATOM 530 O O . MET A 1 69 ? 36.683 25.628 -34.941 1.00 39.34 69 MET A O 1
ATOM 534 N N . VAL A 1 70 ? 35.066 25.262 -33.430 1.00 31.00 70 VAL A N 1
ATOM 535 C CA . VAL A 1 70 ? 35.394 23.858 -33.206 1.00 31.00 70 VAL A CA 1
ATOM 536 C C . VAL A 1 70 ? 34.416 23.038 -34.029 1.00 31.00 70 VAL A C 1
ATOM 538 O O . VAL A 1 70 ? 33.206 23.059 -33.801 1.00 31.00 70 VAL A O 1
ATOM 541 N N . ALA A 1 71 ? 34.957 22.336 -35.021 1.00 31.25 71 ALA A N 1
ATOM 542 C CA . ALA A 1 71 ? 34.245 21.334 -35.787 1.00 31.25 71 ALA A CA 1
ATOM 543 C C . ALA A 1 71 ? 33.535 20.363 -34.830 1.00 31.25 71 ALA A C 1
ATOM 545 O O . ALA A 1 71 ? 34.170 19.671 -34.033 1.00 31.25 71 ALA A O 1
ATOM 546 N N . ASN A 1 72 ? 32.205 20.324 -34.920 1.00 30.89 72 ASN A N 1
ATOM 547 C CA . ASN A 1 72 ? 31.359 19.370 -34.216 1.00 30.89 72 ASN A CA 1
ATOM 548 C C . ASN A 1 72 ? 31.677 17.948 -34.703 1.00 30.89 72 ASN A C 1
ATOM 550 O O . ASN A 1 72 ? 31.017 17.408 -35.592 1.00 30.89 72 ASN A O 1
ATOM 554 N N . THR A 1 73 ? 32.650 17.281 -34.086 1.00 34.50 73 THR A N 1
ATOM 555 C CA . THR A 1 73 ? 32.583 15.825 -33.966 1.00 34.50 73 THR A CA 1
ATOM 556 C C . THR A 1 73 ? 31.433 15.511 -33.020 1.00 34.50 73 THR A C 1
ATOM 558 O O . THR A 1 73 ? 31.608 15.447 -31.804 1.00 34.50 73 THR A O 1
ATOM 561 N N . ASN A 1 74 ? 30.242 15.341 -33.599 1.00 35.06 74 ASN A N 1
ATOM 562 C CA . ASN A 1 74 ? 29.070 14.767 -32.951 1.00 35.06 74 ASN A CA 1
ATOM 563 C C . ASN A 1 74 ? 29.405 13.342 -32.485 1.00 35.06 74 ASN A C 1
ATOM 565 O O . ASN A 1 74 ? 29.089 12.352 -33.145 1.00 35.06 74 ASN A O 1
ATOM 569 N N . GLY A 1 75 ? 30.043 13.224 -31.323 1.00 34.78 75 GLY A N 1
ATOM 570 C CA . GLY A 1 75 ? 30.002 12.015 -30.522 1.00 34.78 75 GLY A CA 1
ATOM 571 C C . GLY A 1 75 ? 28.567 11.837 -30.052 1.00 34.78 75 GLY A C 1
ATOM 572 O O . GLY A 1 75 ? 28.222 12.274 -28.961 1.00 34.78 75 GLY A O 1
ATOM 573 N N . SER A 1 76 ? 27.719 11.263 -30.910 1.00 39.50 76 SER A N 1
ATOM 574 C CA . SER A 1 76 ? 26.338 10.909 -30.593 1.00 39.50 76 SER A CA 1
ATOM 575 C C . SER A 1 76 ? 26.344 10.105 -29.298 1.00 39.50 76 SER A C 1
ATOM 577 O O . SER A 1 76 ? 26.694 8.921 -29.303 1.00 39.50 76 SER A O 1
ATOM 579 N N . VAL A 1 77 ? 25.960 10.738 -28.188 1.00 47.50 77 VAL A N 1
ATOM 580 C CA . VAL A 1 77 ? 25.620 10.035 -26.954 1.00 47.50 77 VAL A CA 1
ATOM 581 C C . VAL A 1 77 ? 24.500 9.079 -27.341 1.00 47.50 77 VAL A C 1
ATOM 583 O O . VAL A 1 77 ? 23.387 9.503 -27.638 1.00 47.50 77 VAL A O 1
ATOM 586 N N . ARG A 1 78 ? 24.841 7.795 -27.480 1.00 58.03 78 ARG A N 1
ATOM 587 C CA . ARG A 1 78 ? 23.910 6.766 -27.938 1.00 58.03 78 ARG A CA 1
ATOM 588 C C . ARG A 1 78 ? 22.756 6.740 -26.943 1.00 58.03 78 ARG A C 1
ATOM 590 O O . ARG A 1 78 ? 22.985 6.460 -25.767 1.00 58.03 78 ARG A O 1
ATOM 597 N N . ASP A 1 79 ? 21.561 7.072 -27.418 1.00 77.56 79 ASP A N 1
ATOM 598 C CA . ASP A 1 79 ? 20.339 7.071 -26.621 1.00 77.56 79 ASP A CA 1
ATOM 599 C C . ASP A 1 79 ? 20.197 5.718 -25.898 1.00 77.56 79 ASP A C 1
ATOM 601 O O . ASP A 1 79 ? 20.486 4.665 -26.475 1.00 77.56 79 ASP A O 1
ATOM 605 N N . GLU A 1 80 ? 19.789 5.720 -24.625 1.00 81.25 80 GLU A N 1
ATOM 606 C CA . GLU A 1 80 ? 19.663 4.497 -23.829 1.00 81.25 80 GLU A CA 1
ATOM 607 C C . GLU A 1 80 ? 18.742 3.479 -24.507 1.00 81.25 80 GLU A C 1
ATOM 609 O O . GLU A 1 80 ? 19.028 2.282 -24.495 1.00 81.25 80 GLU A O 1
ATOM 614 N N . ILE A 1 81 ? 17.674 3.964 -25.142 1.00 85.50 81 ILE A N 1
ATOM 615 C CA . ILE A 1 81 ? 16.703 3.152 -25.878 1.00 85.50 81 ILE A CA 1
ATOM 616 C C . ILE A 1 81 ? 17.356 2.543 -27.131 1.00 85.50 81 ILE A C 1
ATOM 618 O O . ILE A 1 81 ? 17.220 1.343 -27.371 1.00 85.50 81 ILE A O 1
ATOM 622 N N . ASP A 1 82 ? 18.164 3.316 -27.864 1.00 85.62 82 ASP A N 1
ATOM 623 C CA . ASP A 1 82 ? 18.911 2.836 -29.040 1.00 85.62 82 ASP A CA 1
ATOM 624 C C . ASP A 1 82 ? 19.961 1.786 -28.639 1.00 85.62 82 ASP A C 1
ATOM 626 O O . ASP A 1 82 ? 20.187 0.803 -29.348 1.00 85.62 82 ASP A O 1
ATOM 630 N N . SER A 1 83 ? 20.583 1.942 -27.463 1.00 84.00 83 SER A N 1
ATOM 631 C CA . SER A 1 83 ? 21.492 0.933 -26.908 1.00 84.00 83 SER A CA 1
ATOM 632 C C . SER A 1 83 ? 20.779 -0.383 -26.598 1.00 84.00 83 SER A C 1
ATOM 634 O O . SER A 1 83 ? 21.417 -1.427 -26.708 1.00 84.00 83 SER A O 1
ATOM 636 N N . LEU A 1 84 ? 19.515 -0.362 -26.170 1.00 83.75 84 LEU A N 1
ATOM 637 C CA . LEU A 1 84 ? 18.744 -1.579 -25.888 1.00 83.75 84 LEU A CA 1
ATOM 638 C C . LEU A 1 84 ? 18.267 -2.252 -27.179 1.00 83.75 84 LEU A C 1
ATOM 640 O O . LEU A 1 84 ? 18.228 -3.481 -27.252 1.00 83.75 84 LEU A O 1
ATOM 644 N N . HIS A 1 85 ? 17.972 -1.459 -28.214 1.00 85.12 85 HIS A N 1
ATOM 645 C CA . HIS A 1 85 ? 17.626 -1.957 -29.547 1.00 85.12 85 HIS A CA 1
ATOM 646 C C . HIS A 1 85 ? 18.810 -2.657 -30.206 1.00 85.12 85 HIS A C 1
ATOM 648 O O . HIS A 1 85 ? 18.670 -3.786 -30.669 1.00 85.12 85 HIS A O 1
ATOM 654 N N . GLY A 1 86 ? 20.011 -2.080 -30.099 1.00 82.25 86 GLY A N 1
ATOM 655 C CA . GLY A 1 86 ? 21.247 -2.734 -30.538 1.00 82.25 86 GLY A CA 1
ATOM 656 C C . GLY A 1 86 ? 21.550 -4.061 -29.823 1.00 82.25 86 GLY A C 1
ATOM 657 O O . GLY A 1 86 ? 22.233 -4.911 -30.387 1.00 82.25 86 GLY A O 1
ATOM 658 N N . LEU A 1 87 ? 21.019 -4.265 -28.611 1.00 83.88 87 LEU A N 1
ATOM 659 C CA . LEU A 1 87 ? 21.105 -5.526 -27.861 1.00 83.88 87 LEU A CA 1
ATOM 660 C C . LEU A 1 87 ? 19.959 -6.506 -28.179 1.00 83.88 87 LEU A C 1
ATOM 662 O O . LEU A 1 87 ? 19.894 -7.568 -27.565 1.00 83.88 87 LEU A O 1
ATOM 666 N N . LYS A 1 88 ? 19.059 -6.166 -29.114 1.00 82.12 88 LYS A N 1
ATOM 667 C CA . LYS A 1 88 ? 17.882 -6.965 -29.506 1.00 82.12 88 LYS A CA 1
ATOM 668 C C . LYS A 1 88 ? 16.982 -7.354 -28.324 1.00 82.12 88 LYS A C 1
ATOM 670 O O . LYS A 1 88 ? 16.427 -8.447 -28.291 1.00 82.12 88 LYS A O 1
ATOM 675 N N . LEU A 1 89 ? 16.850 -6.460 -27.341 1.00 82.75 89 LEU A N 1
ATOM 676 C CA . LEU A 1 89 ? 16.050 -6.720 -26.137 1.00 82.75 89 LEU A CA 1
ATOM 677 C C . LEU A 1 89 ? 14.555 -6.429 -26.324 1.00 82.75 89 LEU A C 1
ATOM 679 O O . LEU A 1 89 ? 13.735 -6.923 -25.554 1.00 82.75 89 LEU A O 1
ATOM 683 N N . PHE A 1 90 ? 14.185 -5.638 -27.333 1.00 84.12 90 PHE A N 1
ATOM 684 C CA . PHE A 1 90 ? 12.784 -5.367 -27.648 1.00 84.12 90 PHE A CA 1
ATOM 685 C C . PHE A 1 90 ? 12.129 -6.563 -28.335 1.00 84.12 90 PHE A C 1
ATOM 687 O O . PHE A 1 90 ? 12.735 -7.213 -29.183 1.00 84.12 90 PHE A O 1
ATOM 694 N N . LYS A 1 91 ? 10.855 -6.811 -28.006 1.00 81.31 91 LYS A N 1
ATOM 695 C CA . LYS A 1 91 ? 10.055 -7.873 -28.638 1.00 81.31 91 LYS A CA 1
ATOM 696 C C . LYS A 1 91 ? 9.794 -7.618 -30.124 1.00 81.31 91 LYS A C 1
ATOM 698 O O . LYS A 1 91 ? 9.621 -8.566 -30.880 1.00 81.31 91 LYS A O 1
ATOM 703 N N . SER A 1 92 ? 9.721 -6.351 -30.525 1.00 85.69 92 SER A N 1
ATOM 704 C CA . SER A 1 92 ? 9.485 -5.930 -31.904 1.00 85.69 92 SER A CA 1
ATOM 705 C C . SER A 1 92 ? 10.038 -4.523 -32.142 1.00 85.69 92 SER A C 1
ATOM 707 O O . SER A 1 92 ? 10.251 -3.757 -31.199 1.00 85.69 92 SER A O 1
ATOM 709 N N . ASP A 1 93 ? 10.216 -4.153 -33.411 1.00 86.88 93 ASP A N 1
ATOM 710 C CA . ASP A 1 93 ? 10.590 -2.783 -33.781 1.00 86.88 93 ASP A CA 1
ATOM 711 C C . ASP A 1 93 ? 9.488 -1.765 -33.457 1.00 86.88 93 ASP A C 1
ATOM 713 O O . ASP A 1 93 ? 9.782 -0.599 -33.200 1.00 86.88 93 ASP A O 1
ATOM 717 N N . SER A 1 94 ? 8.221 -2.197 -33.426 1.00 88.81 94 SER A N 1
ATOM 718 C CA . SER A 1 94 ? 7.112 -1.361 -32.951 1.00 88.81 94 SER A CA 1
ATOM 719 C C . SER A 1 94 ? 7.274 -1.027 -31.469 1.00 88.81 94 SER A C 1
ATOM 721 O O . SER A 1 94 ? 7.137 0.133 -31.098 1.00 88.81 94 SER A O 1
ATOM 723 N N . GLU A 1 95 ? 7.660 -1.998 -30.638 1.00 87.31 95 GLU A N 1
ATOM 724 C CA . GLU A 1 95 ? 7.902 -1.766 -29.212 1.00 87.31 95 GLU A CA 1
ATOM 725 C C . GLU A 1 95 ? 9.015 -0.732 -29.001 1.00 87.31 95 GLU A C 1
ATOM 727 O O . GLU A 1 95 ? 8.877 0.200 -28.211 1.00 87.31 95 GLU A O 1
ATOM 732 N N . TYR A 1 96 ? 10.105 -0.862 -29.760 1.00 90.00 96 TYR A N 1
ATOM 733 C CA . TYR A 1 96 ? 11.200 0.104 -29.759 1.00 90.00 96 TYR A CA 1
ATOM 734 C C . TYR A 1 96 ? 10.727 1.516 -30.141 1.00 90.00 96 TYR A C 1
ATOM 736 O O . TYR A 1 96 ? 11.036 2.475 -29.427 1.00 90.00 96 TYR A O 1
ATOM 744 N N . LYS A 1 97 ? 9.937 1.653 -31.217 1.00 91.38 97 LYS A N 1
ATOM 745 C CA . LYS A 1 97 ? 9.365 2.945 -31.633 1.00 91.38 97 LYS A CA 1
ATOM 746 C C . LYS A 1 97 ? 8.485 3.556 -30.544 1.00 91.38 97 LYS A C 1
ATOM 748 O O . LYS A 1 97 ? 8.674 4.726 -30.228 1.00 91.38 97 LYS A O 1
ATOM 753 N N . ASN A 1 98 ? 7.633 2.762 -29.900 1.00 91.12 98 ASN A N 1
ATOM 754 C CA . ASN A 1 98 ? 6.758 3.254 -28.837 1.00 91.12 98 ASN A CA 1
ATOM 755 C C . ASN A 1 98 ? 7.556 3.774 -27.624 1.00 91.12 98 ASN A C 1
ATOM 757 O O . ASN A 1 98 ? 7.207 4.791 -27.030 1.00 91.12 98 ASN A O 1
ATOM 761 N N . PHE A 1 99 ? 8.673 3.128 -27.264 1.00 91.19 99 PHE A N 1
ATOM 762 C CA . PHE A 1 99 ? 9.571 3.651 -26.224 1.00 91.19 99 PHE A CA 1
ATOM 763 C C . PHE A 1 99 ? 10.249 4.966 -26.643 1.00 91.19 99 PHE A C 1
ATOM 765 O O . PHE A 1 99 ? 10.394 5.871 -25.816 1.00 91.19 99 PHE A O 1
ATOM 772 N N . LYS A 1 100 ? 10.657 5.100 -27.914 1.00 91.75 100 LYS A N 1
ATOM 773 C CA . LYS A 1 100 ? 11.218 6.353 -28.454 1.00 91.75 100 LYS A CA 1
ATOM 774 C C . LYS A 1 100 ? 10.190 7.481 -28.449 1.00 91.75 100 LYS A C 1
ATOM 776 O O . LYS A 1 100 ? 10.545 8.611 -28.120 1.00 91.75 100 LYS A O 1
ATOM 781 N N . GLU A 1 101 ? 8.946 7.179 -28.805 1.00 93.25 101 GLU A N 1
ATOM 782 C CA . GLU A 1 101 ? 7.821 8.113 -28.744 1.00 93.25 101 GLU A CA 1
ATOM 783 C C . GLU A 1 101 ? 7.562 8.544 -27.307 1.00 93.25 101 GLU A C 1
ATOM 785 O O . GLU A 1 101 ? 7.678 9.733 -27.027 1.00 93.25 101 GLU A O 1
ATOM 790 N N . LEU A 1 102 ? 7.401 7.606 -26.368 1.00 94.00 102 LEU A N 1
ATOM 791 C CA . LEU A 1 102 ? 7.242 7.937 -24.952 1.00 94.00 102 LEU A CA 1
ATOM 792 C C . LEU A 1 102 ? 8.383 8.837 -24.441 1.00 94.00 102 LEU A C 1
ATOM 794 O O . LEU A 1 102 ? 8.130 9.815 -23.744 1.00 94.00 102 LEU A O 1
ATOM 798 N N . LYS A 1 103 ? 9.647 8.579 -24.811 1.00 91.81 103 LYS A N 1
ATOM 799 C CA . LYS A 1 103 ? 10.770 9.450 -24.410 1.00 91.81 103 LYS A CA 1
ATOM 800 C C . LYS A 1 103 ? 10.604 10.896 -24.903 1.00 91.81 103 LYS A C 1
ATOM 802 O O . LYS A 1 103 ? 10.972 11.814 -24.168 1.00 91.81 103 LYS A O 1
ATOM 807 N N . LYS A 1 104 ? 10.055 11.105 -26.105 1.00 91.69 104 LYS A N 1
ATOM 808 C CA . LYS A 1 104 ? 9.727 12.440 -26.638 1.00 91.69 104 LYS A CA 1
ATOM 809 C C . LYS A 1 104 ? 8.516 13.042 -25.931 1.00 91.69 104 LYS A C 1
ATOM 811 O O . LYS A 1 104 ? 8.583 14.187 -25.501 1.00 91.69 104 LYS A O 1
ATOM 816 N N . GLU A 1 105 ? 7.447 12.273 -25.758 1.00 93.56 105 GLU A N 1
ATOM 817 C CA . GLU A 1 105 ? 6.223 12.697 -25.066 1.00 93.56 105 GLU A CA 1
ATOM 818 C C . GLU A 1 105 ? 6.520 13.210 -23.648 1.00 93.56 105 GLU A C 1
ATOM 820 O O . GLU A 1 105 ? 6.016 14.248 -23.228 1.00 93.56 105 GLU A O 1
ATOM 825 N N . LEU A 1 106 ? 7.440 12.554 -22.932 1.00 91.94 106 LEU A N 1
ATOM 826 C CA . LEU A 1 106 ? 7.905 12.963 -21.601 1.00 91.94 106 LEU A CA 1
ATOM 827 C C . LEU A 1 106 ? 8.664 14.301 -21.578 1.00 91.94 106 LEU A C 1
ATOM 829 O O . LEU A 1 106 ? 8.870 14.871 -20.503 1.00 91.94 106 LEU A O 1
ATOM 833 N N . GLN A 1 107 ? 9.156 14.801 -22.713 1.00 88.62 107 GLN A N 1
ATOM 834 C CA . GLN A 1 107 ? 9.733 16.150 -22.788 1.00 88.62 107 GLN A CA 1
ATOM 835 C C . GLN A 1 107 ? 8.639 17.215 -22.772 1.00 88.62 107 GLN A C 1
ATOM 837 O O . GLN A 1 107 ? 8.810 18.236 -22.114 1.00 88.62 107 GLN A O 1
ATOM 842 N N . TRP A 1 108 ? 7.521 16.936 -23.440 1.00 87.75 108 TRP A N 1
ATOM 843 C CA . TRP A 1 108 ? 6.408 17.865 -23.628 1.00 87.75 108 TRP A CA 1
ATOM 844 C C . TRP A 1 108 ? 5.258 17.660 -22.636 1.00 87.75 108 TRP A C 1
ATOM 846 O O . TRP A 1 108 ? 4.337 18.469 -22.605 1.00 87.75 108 TRP A O 1
ATOM 856 N N . GLY A 1 109 ? 5.282 16.579 -21.849 1.00 87.81 109 GLY A N 1
ATOM 857 C CA . GLY A 1 109 ? 4.200 16.220 -20.929 1.00 87.81 109 GLY A CA 1
ATOM 858 C C . GLY A 1 109 ? 2.887 15.880 -21.645 1.00 87.81 109 GLY A C 1
ATOM 859 O O . GLY A 1 109 ? 1.810 16.105 -21.099 1.00 87.81 109 GLY A O 1
ATOM 860 N N . SER A 1 110 ? 2.957 15.392 -22.886 1.00 88.69 110 SER A N 1
ATOM 861 C CA . SER A 1 110 ? 1.787 15.138 -23.734 1.00 88.69 110 SER A CA 1
ATOM 862 C C . SER A 1 110 ? 2.065 14.059 -24.780 1.00 88.69 110 SER A C 1
ATOM 864 O O . SER A 1 110 ? 3.211 13.860 -25.180 1.00 88.69 110 SER A O 1
ATOM 866 N N . GLY A 1 111 ? 1.006 13.362 -25.202 1.00 92.00 111 GLY A N 1
ATOM 867 C CA . GLY A 1 111 ? 1.049 12.241 -26.146 1.00 92.00 111 GLY A CA 1
ATOM 868 C C . GLY A 1 111 ? 0.295 11.014 -25.636 1.00 92.00 111 GLY A C 1
ATOM 869 O O . GLY A 1 111 ? -0.116 10.969 -24.474 1.00 92.00 111 GLY A O 1
ATOM 870 N N . ASP A 1 112 ? 0.079 10.033 -26.508 1.00 92.75 112 ASP A N 1
ATOM 871 C CA . ASP A 1 112 ? -0.811 8.902 -26.230 1.00 92.75 112 ASP A CA 1
ATOM 872 C C . ASP A 1 112 ? -0.288 8.026 -25.084 1.00 92.75 112 ASP A C 1
ATOM 874 O O . ASP A 1 112 ? -1.032 7.694 -24.156 1.00 92.75 112 ASP A O 1
ATOM 878 N N . ASN A 1 113 ? 1.009 7.704 -25.078 1.00 92.12 113 ASN A N 1
ATOM 879 C CA . ASN A 1 113 ? 1.603 6.867 -24.034 1.00 92.12 113 ASN A CA 1
ATOM 880 C C . ASN A 1 113 ? 1.651 7.600 -22.685 1.00 92.12 113 ASN A C 1
ATOM 882 O O . ASN A 1 113 ? 1.404 7.001 -21.633 1.00 92.12 113 ASN A O 1
ATOM 886 N N . PHE A 1 114 ? 1.910 8.908 -22.705 1.00 93.12 114 PHE A N 1
ATOM 887 C CA . PHE A 1 114 ? 1.831 9.772 -21.532 1.00 93.12 114 PHE A CA 1
ATOM 888 C C . PHE A 1 114 ? 0.403 9.867 -20.979 1.00 93.12 114 PHE A C 1
ATOM 890 O O . PHE A 1 114 ? 0.195 9.763 -19.765 1.00 93.12 114 PHE A O 1
ATOM 897 N N . HIS A 1 115 ? -0.599 9.996 -21.853 1.00 93.12 115 HIS A N 1
ATOM 898 C CA . HIS A 1 115 ? -2.007 9.988 -21.463 1.00 93.12 115 HIS A CA 1
ATOM 899 C C . HIS A 1 115 ? -2.412 8.668 -20.804 1.00 93.12 115 HIS A C 1
ATOM 901 O O . HIS A 1 115 ? -3.130 8.695 -19.806 1.00 93.12 115 HIS A O 1
ATOM 907 N N . ILE A 1 116 ? -1.893 7.526 -21.265 1.00 92.31 116 ILE A N 1
ATOM 908 C CA . ILE A 1 116 ? -2.132 6.234 -20.605 1.00 92.31 116 ILE A CA 1
ATOM 909 C C . ILE A 1 116 ? -1.598 6.238 -19.161 1.00 92.31 116 ILE A C 1
ATOM 911 O O . ILE A 1 116 ? -2.283 5.742 -18.262 1.00 92.31 116 ILE A O 1
ATOM 915 N N . ILE A 1 117 ? -0.409 6.806 -18.910 1.00 92.00 117 ILE A N 1
ATOM 916 C CA . ILE A 1 117 ? 0.140 6.935 -17.546 1.00 92.00 117 ILE A CA 1
ATOM 917 C C . ILE A 1 117 ? -0.800 7.785 -16.679 1.00 92.00 117 ILE A C 1
ATOM 919 O O . ILE A 1 117 ? -1.173 7.367 -15.581 1.00 92.00 117 ILE A O 1
ATOM 923 N N . LYS A 1 118 ? -1.219 8.952 -17.187 1.00 91.38 118 LYS A N 1
ATOM 924 C CA . LYS A 1 118 ? -2.145 9.857 -16.490 1.00 91.38 118 LYS A CA 1
ATOM 925 C C . LYS A 1 118 ? -3.466 9.186 -16.142 1.00 91.38 118 LYS A C 1
ATOM 927 O O . LYS A 1 118 ? -3.910 9.268 -15.002 1.00 91.38 118 LYS A O 1
ATOM 932 N N . GLU A 1 119 ? -4.091 8.520 -17.105 1.00 90.00 119 GLU A N 1
ATOM 933 C CA . GLU A 1 119 ? -5.386 7.873 -16.901 1.00 90.00 119 GLU A CA 1
ATOM 934 C C . GLU A 1 119 ? -5.302 6.738 -15.876 1.00 90.00 119 GLU A C 1
ATOM 936 O O . GLU A 1 119 ? -6.205 6.583 -15.054 1.00 90.00 119 GLU A O 1
ATOM 941 N N . LYS A 1 120 ? -4.196 5.984 -15.843 1.00 87.44 120 LYS A N 1
ATOM 942 C CA . LYS A 1 120 ? -3.966 4.984 -14.790 1.00 87.44 120 LYS A CA 1
ATOM 943 C C . LYS A 1 120 ? -3.818 5.620 -13.405 1.00 87.44 120 LYS A C 1
ATOM 945 O O . LYS A 1 120 ? -4.431 5.130 -12.465 1.00 87.44 120 LYS A O 1
ATOM 950 N N . LEU A 1 121 ? -3.076 6.723 -13.280 1.00 86.56 121 LEU A N 1
ATOM 951 C CA . LEU A 1 121 ? -2.939 7.445 -12.005 1.00 86.56 121 LEU A CA 1
ATOM 952 C C . LEU A 1 121 ? -4.274 8.027 -11.518 1.00 86.56 121 LEU A C 1
ATOM 954 O O . LEU A 1 121 ? -4.603 7.892 -10.340 1.00 86.56 121 LEU A O 1
ATOM 958 N N . LYS A 1 122 ? -5.078 8.597 -12.425 1.00 85.12 122 LYS A N 1
ATOM 959 C CA . LYS A 1 122 ? -6.425 9.094 -12.105 1.00 85.12 122 LYS A CA 1
ATOM 960 C C . LYS A 1 122 ? -7.353 7.988 -11.607 1.00 85.12 122 LYS A C 1
ATOM 962 O O . LYS A 1 122 ? -8.100 8.211 -10.660 1.00 85.12 122 LYS A O 1
ATOM 967 N N . ARG A 1 123 ? -7.309 6.799 -12.223 1.00 81.69 123 ARG A N 1
ATOM 968 C CA . ARG A 1 123 ? -8.105 5.634 -11.787 1.00 81.69 123 ARG A CA 1
ATOM 969 C C . ARG A 1 123 ? -7.747 5.173 -10.377 1.00 81.69 123 ARG A C 1
ATOM 971 O O . ARG A 1 123 ? -8.640 4.753 -9.656 1.00 81.69 123 ARG A O 1
ATOM 978 N N . SER A 1 124 ? -6.489 5.332 -9.974 1.00 72.62 124 SER A N 1
ATOM 979 C CA . SER A 1 124 ? -6.036 5.100 -8.596 1.00 72.62 124 SER A CA 1
ATOM 980 C C . SER A 1 124 ? -6.237 6.319 -7.678 1.00 72.62 124 SER A C 1
ATOM 982 O O . SER A 1 124 ? -5.625 6.405 -6.616 1.00 72.62 124 SER A O 1
ATOM 984 N N . HIS A 1 125 ? -7.080 7.280 -8.078 1.00 75.12 125 HIS A N 1
ATOM 985 C CA . HIS A 1 125 ? -7.421 8.493 -7.327 1.00 75.12 125 HIS A CA 1
ATOM 986 C C . HIS A 1 125 ? -6.217 9.367 -6.930 1.00 75.12 125 HIS A C 1
ATOM 988 O O . HIS A 1 125 ? -6.266 10.084 -5.926 1.00 75.12 125 HIS A O 1
ATOM 994 N N . LEU A 1 126 ? -5.133 9.332 -7.711 1.00 76.69 126 LEU A N 1
ATOM 995 C CA . LEU A 1 126 ? -3.949 10.151 -7.475 1.00 76.69 126 LEU A CA 1
ATOM 996 C C . LEU A 1 126 ? -3.895 11.353 -8.410 1.00 76.69 126 LEU A C 1
ATOM 998 O O . LEU A 1 126 ? -3.772 11.216 -9.628 1.00 76.69 126 LEU A O 1
ATOM 1002 N N . GLU A 1 127 ? -3.885 12.540 -7.810 1.00 79.00 127 GLU A N 1
ATOM 1003 C CA . GLU A 1 127 ? -3.551 13.778 -8.502 1.00 79.00 127 GLU A CA 1
ATOM 1004 C C . GLU A 1 127 ? -2.034 13.985 -8.484 1.00 79.00 127 GLU A C 1
ATOM 1006 O O . GLU A 1 127 ? -1.384 14.061 -7.436 1.00 79.00 127 GLU A O 1
ATOM 1011 N N . VAL A 1 128 ? -1.451 14.031 -9.678 1.00 84.50 128 VAL A N 1
ATOM 1012 C CA . VAL A 1 128 ? -0.011 14.159 -9.885 1.00 84.50 128 VAL A CA 1
ATOM 1013 C C . VAL A 1 128 ? 0.221 15.162 -11.004 1.00 84.50 128 VAL A C 1
ATOM 1015 O O . VAL A 1 128 ? -0.432 15.083 -12.044 1.00 84.50 128 VAL A O 1
ATOM 1018 N N . SER A 1 129 ? 1.160 16.088 -10.801 1.00 88.88 129 SER A N 1
ATOM 1019 C CA . SER A 1 129 ? 1.539 17.053 -11.831 1.00 88.88 129 SER A CA 1
ATOM 1020 C C . SER A 1 129 ? 2.218 16.368 -13.024 1.00 88.88 129 SER A C 1
ATOM 1022 O O . SER A 1 129 ? 2.946 15.384 -12.874 1.00 88.88 129 SER A O 1
ATOM 1024 N N . ASP A 1 130 ? 2.049 16.925 -14.220 1.00 90.38 130 ASP A N 1
ATOM 1025 C CA . ASP A 1 130 ? 2.682 16.407 -15.442 1.00 90.38 130 ASP A CA 1
ATOM 1026 C C . ASP A 1 130 ? 4.209 16.383 -15.334 1.00 90.38 130 ASP A C 1
ATOM 1028 O O . ASP A 1 130 ? 4.871 15.470 -15.840 1.00 90.38 130 ASP A O 1
ATOM 1032 N N . ALA A 1 131 ? 4.765 17.370 -14.627 1.00 90.69 131 ALA A N 1
ATOM 1033 C CA . ALA A 1 131 ? 6.184 17.466 -14.335 1.00 90.69 131 ALA A CA 1
ATOM 1034 C C . ALA A 1 131 ? 6.655 16.302 -13.451 1.00 90.69 131 ALA A C 1
ATOM 1036 O O . ALA A 1 131 ? 7.674 15.682 -13.754 1.00 90.69 131 ALA A O 1
ATOM 1037 N N . ASP A 1 132 ? 5.904 15.949 -12.404 1.00 89.94 132 ASP A N 1
ATOM 1038 C CA . ASP A 1 132 ? 6.231 14.814 -11.537 1.00 89.94 132 ASP A CA 1
ATOM 1039 C C . ASP A 1 132 ? 6.179 13.481 -12.283 1.00 89.94 132 ASP A C 1
ATOM 1041 O O . ASP A 1 132 ? 7.103 12.675 -12.149 1.00 89.94 132 ASP A O 1
ATOM 1045 N N . ILE A 1 133 ? 5.147 13.268 -13.110 1.00 91.94 133 ILE A N 1
ATOM 1046 C CA . ILE A 1 133 ? 5.033 12.073 -13.960 1.00 91.94 133 ILE A CA 1
ATOM 1047 C C . ILE A 1 133 ? 6.243 11.990 -14.892 1.00 91.94 133 ILE A C 1
ATOM 1049 O O . ILE A 1 133 ? 6.899 10.949 -14.990 1.00 91.94 133 ILE A O 1
ATOM 1053 N N . SER A 1 134 ? 6.573 13.108 -15.541 1.00 92.88 134 SER A N 1
ATOM 1054 C CA . SER A 1 134 ? 7.690 13.190 -16.477 1.00 92.88 134 SER A CA 1
ATOM 1055 C C . SER A 1 134 ? 9.025 12.907 -15.796 1.00 92.88 134 SER A C 1
ATOM 1057 O O . SER A 1 134 ? 9.829 12.125 -16.304 1.00 92.88 134 SER A O 1
ATOM 1059 N N . ASN A 1 135 ? 9.258 13.497 -14.624 1.00 92.06 135 ASN A N 1
ATOM 1060 C CA . ASN A 1 135 ? 10.469 13.296 -13.835 1.00 92.06 135 ASN A CA 1
ATOM 1061 C C . ASN A 1 135 ? 10.602 11.843 -13.368 1.00 92.06 135 ASN A C 1
ATOM 1063 O O . ASN A 1 135 ? 11.679 11.254 -13.490 1.00 92.06 135 ASN A O 1
ATOM 1067 N N . MET A 1 136 ? 9.504 11.242 -12.899 1.00 91.12 136 MET A N 1
ATOM 1068 C CA . MET A 1 136 ? 9.465 9.838 -12.500 1.00 91.12 136 MET A CA 1
ATOM 1069 C C . MET A 1 136 ? 9.810 8.915 -13.670 1.00 91.12 136 MET A C 1
ATOM 1071 O O . MET A 1 136 ? 10.754 8.129 -13.581 1.00 91.12 136 MET A O 1
ATOM 1075 N N . ALA A 1 137 ? 9.112 9.044 -14.797 1.00 91.62 137 ALA A N 1
ATOM 1076 C CA . ALA A 1 137 ? 9.346 8.197 -15.959 1.00 91.62 137 ALA A CA 1
ATOM 1077 C C . ALA A 1 137 ? 10.759 8.379 -16.538 1.00 91.62 137 ALA A C 1
ATOM 1079 O O . ALA A 1 137 ? 11.436 7.390 -16.819 1.00 91.62 137 ALA A O 1
ATOM 1080 N N . LYS A 1 138 ? 11.269 9.616 -16.628 1.00 90.81 138 LYS A N 1
ATOM 1081 C CA . LYS A 1 138 ? 12.660 9.885 -17.042 1.00 90.81 138 LYS A CA 1
ATOM 1082 C C . LYS A 1 138 ? 13.675 9.231 -16.105 1.00 90.81 138 LYS A C 1
ATOM 1084 O O . LYS A 1 138 ? 14.690 8.716 -16.570 1.00 90.81 138 LYS A O 1
ATOM 1089 N N . SER A 1 139 ? 13.409 9.209 -14.796 1.00 88.56 139 SER A N 1
ATOM 1090 C CA . SER A 1 139 ? 14.289 8.541 -13.830 1.00 88.56 139 SER A CA 1
ATOM 1091 C C . SER A 1 139 ? 14.376 7.024 -14.059 1.00 88.56 139 SER A C 1
ATOM 1093 O O . SER A 1 139 ? 15.451 6.442 -13.883 1.00 88.56 139 SER A O 1
ATOM 1095 N N . LEU A 1 140 ? 13.284 6.412 -14.535 1.00 87.38 140 LEU A N 1
ATOM 1096 C CA . LEU A 1 140 ? 13.168 4.984 -14.843 1.00 87.38 140 LEU A CA 1
ATOM 1097 C C . LEU A 1 140 ? 13.640 4.627 -16.265 1.00 87.38 140 LEU A C 1
ATOM 1099 O O . LEU A 1 140 ? 13.996 3.478 -16.513 1.00 87.38 140 LEU A O 1
ATOM 1103 N N . LEU A 1 141 ? 13.737 5.599 -17.181 1.00 86.56 141 LEU A N 1
ATOM 1104 C CA . LEU A 1 141 ? 14.323 5.425 -18.523 1.00 86.56 141 LEU A CA 1
ATOM 1105 C C . LEU A 1 141 ? 15.858 5.297 -18.522 1.00 86.56 141 LEU A C 1
ATOM 1107 O O . LEU A 1 141 ? 16.476 5.139 -19.575 1.00 86.56 141 LEU A O 1
ATOM 1111 N N . LYS A 1 142 ? 16.511 5.335 -17.356 1.00 83.19 142 LYS A N 1
ATOM 1112 C CA . LYS A 1 142 ? 17.959 5.118 -17.265 1.00 83.19 142 LYS A CA 1
ATOM 1113 C C . LYS A 1 142 ? 18.304 3.662 -17.583 1.00 83.19 142 LYS A C 1
ATOM 1115 O O . LYS A 1 142 ? 17.661 2.731 -17.093 1.00 83.19 142 LYS A O 1
ATOM 1120 N N . LYS A 1 143 ? 19.409 3.460 -18.311 1.00 74.81 143 LYS A N 1
ATOM 1121 C CA . LYS A 1 143 ? 19.896 2.146 -18.779 1.00 74.81 143 LYS A CA 1
ATOM 1122 C C . LYS A 1 143 ? 19.874 1.046 -17.709 1.00 74.81 143 LYS A C 1
ATOM 1124 O O . LYS A 1 143 ? 19.487 -0.074 -18.016 1.00 74.81 143 LYS A O 1
ATOM 1129 N N . LYS A 1 144 ? 20.256 1.351 -16.460 1.00 80.25 144 LYS A N 1
ATOM 1130 C CA . LYS A 1 144 ? 20.244 0.386 -15.342 1.00 80.25 144 LYS A CA 1
ATOM 1131 C C . LYS A 1 144 ? 18.852 -0.219 -15.106 1.00 80.25 144 LYS A C 1
ATOM 1133 O O . LYS A 1 144 ? 18.742 -1.433 -14.981 1.00 80.25 144 LYS A O 1
ATOM 1138 N N . TYR A 1 145 ? 17.816 0.618 -15.046 1.00 77.12 145 TYR A N 1
ATOM 1139 C CA . TYR A 1 145 ? 16.449 0.188 -14.740 1.00 77.12 145 TYR A CA 1
ATOM 1140 C C . TYR A 1 145 ? 15.801 -0.511 -15.925 1.00 77.12 145 TYR A C 1
ATOM 1142 O O . TYR A 1 145 ? 15.187 -1.561 -15.755 1.00 77.12 145 TYR A O 1
ATOM 1150 N N . LEU A 1 146 ? 16.015 0.017 -17.131 1.00 78.00 146 LEU A N 1
ATOM 1151 C CA . LEU A 1 146 ? 15.531 -0.634 -18.340 1.00 78.00 146 LEU A CA 1
ATOM 1152 C C . LEU A 1 146 ? 16.162 -2.019 -18.503 1.00 78.00 146 LEU A C 1
ATOM 1154 O O . LEU A 1 146 ? 15.438 -2.989 -18.680 1.00 78.00 146 LEU A O 1
ATOM 1158 N N . LEU A 1 147 ? 17.484 -2.159 -18.357 1.00 78.69 147 LEU A N 1
ATOM 1159 C CA . LEU A 1 147 ? 18.134 -3.472 -18.448 1.00 78.69 147 LEU A CA 1
ATOM 1160 C C . LEU A 1 147 ? 17.557 -4.484 -17.453 1.00 78.69 147 LEU A C 1
ATOM 1162 O O . LEU A 1 147 ? 17.385 -5.641 -17.821 1.00 78.69 147 LEU A O 1
ATOM 1166 N N . ASP A 1 148 ? 17.250 -4.070 -16.223 1.00 76.25 148 ASP A N 1
ATOM 1167 C CA . ASP A 1 148 ? 16.612 -4.947 -15.236 1.00 76.25 148 ASP A CA 1
ATOM 1168 C C . ASP A 1 148 ? 15.197 -5.372 -15.674 1.00 76.25 148 ASP A C 1
ATOM 1170 O O . ASP A 1 148 ? 14.857 -6.555 -15.632 1.00 76.25 148 ASP A O 1
ATOM 1174 N N . LEU A 1 149 ? 14.406 -4.426 -16.190 1.00 74.69 149 LEU A N 1
ATOM 1175 C CA . LEU A 1 149 ? 13.049 -4.662 -16.692 1.00 74.69 149 LEU A CA 1
ATOM 1176 C C . LEU A 1 149 ? 13.032 -5.586 -17.928 1.00 74.69 149 LEU A C 1
ATOM 1178 O O . LEU A 1 149 ? 12.153 -6.445 -18.048 1.00 74.69 149 LEU A O 1
ATOM 1182 N N . PHE A 1 150 ? 14.018 -5.451 -18.821 1.00 75.62 150 PHE A N 1
ATOM 1183 C CA . PHE A 1 150 ? 14.181 -6.286 -20.016 1.00 75.62 150 PHE A CA 1
ATOM 1184 C C . PHE A 1 150 ? 14.739 -7.683 -19.693 1.00 75.62 150 PHE A C 1
ATOM 1186 O O . PHE A 1 150 ? 14.211 -8.671 -20.202 1.00 75.62 150 PHE A O 1
ATOM 1193 N N . LYS A 1 151 ? 15.743 -7.803 -18.809 1.00 72.94 151 LYS A N 1
ATOM 1194 C CA . LYS A 1 151 ? 16.331 -9.100 -18.404 1.00 72.94 151 LYS A CA 1
ATOM 1195 C C . LYS A 1 151 ? 15.319 -10.040 -17.750 1.00 72.94 151 LYS A C 1
ATOM 1197 O O . LYS A 1 151 ? 15.434 -11.250 -17.895 1.00 72.94 151 LYS A O 1
ATOM 1202 N N . LYS A 1 152 ? 14.321 -9.491 -17.056 1.00 66.50 152 LYS A N 1
ATOM 1203 C CA . LYS A 1 152 ? 13.253 -10.254 -16.390 1.00 66.50 152 LYS A CA 1
ATOM 1204 C C . LYS A 1 152 ? 12.125 -10.698 -17.334 1.00 66.50 152 LYS A C 1
ATOM 1206 O O . LYS A 1 152 ? 11.113 -11.209 -16.871 1.00 66.50 152 LYS A O 1
ATOM 1211 N N . GLY A 1 153 ? 12.257 -10.488 -18.649 1.00 62.12 153 GLY A N 1
ATOM 1212 C CA . GLY A 1 153 ? 11.255 -10.894 -19.647 1.00 62.12 153 GLY A CA 1
ATOM 1213 C C . GLY A 1 153 ? 10.013 -9.992 -19.707 1.00 62.12 153 GLY A C 1
ATOM 1214 O O . GLY A 1 153 ? 9.101 -10.224 -20.502 1.00 62.12 153 GLY A O 1
ATOM 1215 N N . THR A 1 154 ? 9.987 -8.920 -18.911 1.00 65.06 154 THR A N 1
ATOM 1216 C CA . THR A 1 154 ? 8.887 -7.947 -18.823 1.00 65.06 154 THR A CA 1
ATOM 1217 C C . THR A 1 154 ? 9.115 -6.683 -19.660 1.00 65.06 154 THR A C 1
ATOM 1219 O O . THR A 1 154 ? 8.396 -5.710 -19.477 1.00 65.06 154 THR A O 1
ATOM 1222 N N . GLY A 1 155 ? 10.079 -6.708 -20.589 1.00 71.38 155 GLY A N 1
ATOM 1223 C CA . GLY A 1 155 ? 10.527 -5.644 -21.509 1.00 71.38 155 GLY A CA 1
ATOM 1224 C C . GLY A 1 155 ? 9.487 -5.033 -22.451 1.00 71.38 155 GLY A C 1
ATOM 1225 O O . GLY A 1 155 ? 9.710 -5.010 -23.654 1.00 71.38 155 GLY A O 1
ATOM 1226 N N . THR A 1 156 ? 8.340 -4.591 -21.941 1.00 85.19 156 THR A N 1
ATOM 1227 C CA . THR A 1 156 ? 7.266 -3.968 -22.726 1.00 85.19 156 THR A CA 1
ATOM 1228 C C . THR A 1 156 ? 6.946 -2.579 -22.195 1.00 85.19 156 THR A C 1
ATOM 1230 O O . THR A 1 156 ? 7.092 -2.318 -21.001 1.00 85.19 156 THR A O 1
ATOM 1233 N N . LEU A 1 157 ? 6.455 -1.704 -23.062 1.00 87.38 157 LEU A N 1
ATOM 1234 C CA . LEU A 1 157 ? 6.025 -0.351 -22.768 1.00 87.38 157 LEU A CA 1
ATOM 1235 C C . LEU A 1 157 ? 4.900 -0.364 -21.747 1.00 87.38 157 LEU A C 1
ATOM 1237 O O . LEU A 1 157 ? 4.942 0.395 -20.789 1.00 87.38 157 LEU A O 1
ATOM 1241 N N . SER A 1 158 ? 3.935 -1.276 -21.889 1.00 85.69 158 SER A N 1
ATOM 1242 C CA . SER A 1 158 ? 2.868 -1.417 -20.896 1.00 85.69 158 SER A CA 1
ATOM 1243 C C . SER A 1 158 ? 3.429 -1.738 -19.512 1.00 85.69 158 SER A C 1
ATOM 1245 O O . SER A 1 158 ? 2.977 -1.155 -18.532 1.00 85.69 158 SER A O 1
ATOM 1247 N N . ALA A 1 159 ? 4.405 -2.647 -19.414 1.00 82.69 159 ALA A N 1
ATOM 1248 C CA . ALA A 1 159 ? 5.029 -2.981 -18.135 1.00 82.69 159 ALA A CA 1
ATOM 1249 C C . ALA A 1 159 ? 5.885 -1.829 -17.591 1.00 82.69 159 ALA A C 1
ATOM 1251 O O . ALA A 1 159 ? 5.909 -1.606 -16.384 1.00 82.69 159 ALA A O 1
ATOM 1252 N N . PHE A 1 160 ? 6.551 -1.075 -18.469 1.00 87.50 160 PHE A N 1
ATOM 1253 C CA . PHE A 1 160 ? 7.251 0.148 -18.093 1.00 87.50 160 PHE A CA 1
ATOM 1254 C C . PHE A 1 160 ? 6.282 1.204 -17.545 1.00 87.50 160 PHE A C 1
ATOM 1256 O O . PHE A 1 160 ? 6.523 1.751 -16.476 1.00 87.50 160 PHE A O 1
ATOM 1263 N N . ILE A 1 161 ? 5.157 1.441 -18.219 1.00 89.50 161 ILE A N 1
ATOM 1264 C CA . ILE A 1 161 ? 4.094 2.344 -17.764 1.00 89.50 161 ILE A CA 1
ATOM 1265 C C . ILE A 1 161 ? 3.558 1.896 -16.401 1.00 89.50 161 ILE A C 1
ATOM 1267 O O . ILE A 1 161 ? 3.465 2.716 -15.493 1.00 89.50 161 ILE A O 1
ATOM 1271 N N . ASP A 1 162 ? 3.260 0.605 -16.223 1.00 85.38 162 ASP A N 1
ATOM 1272 C CA . ASP A 1 162 ? 2.818 0.066 -14.928 1.00 85.38 162 ASP A CA 1
ATOM 1273 C C . ASP A 1 162 ? 3.862 0.322 -13.827 1.00 85.38 162 ASP A C 1
ATOM 1275 O O . ASP A 1 162 ? 3.508 0.697 -12.711 1.00 85.38 162 ASP A O 1
ATOM 1279 N N . CYS A 1 163 ? 5.149 0.187 -14.154 1.00 85.38 163 CYS A N 1
ATOM 1280 C CA . CYS A 1 163 ? 6.260 0.488 -13.255 1.00 85.38 163 CYS A CA 1
ATOM 1281 C C . CYS A 1 163 ? 6.319 1.983 -12.890 1.00 85.38 163 CYS A C 1
ATOM 1283 O O . CYS A 1 163 ? 6.455 2.321 -11.715 1.00 85.38 163 CYS A O 1
ATOM 1285 N N . VAL A 1 164 ? 6.147 2.895 -13.853 1.00 89.50 164 VAL A N 1
ATOM 1286 C CA . VAL A 1 164 ? 6.071 4.344 -13.586 1.00 89.50 164 VAL A CA 1
ATOM 1287 C C . VAL A 1 164 ? 4.921 4.663 -12.633 1.00 89.50 164 VAL A C 1
ATOM 1289 O O . VAL A 1 164 ? 5.127 5.354 -11.635 1.00 89.50 164 VAL A O 1
ATOM 1292 N N . VAL A 1 165 ? 3.724 4.145 -12.921 1.00 88.50 165 VAL A N 1
ATOM 1293 C CA . VAL A 1 165 ? 2.521 4.386 -12.110 1.00 88.50 165 VAL A CA 1
ATOM 1294 C C . VAL A 1 165 ? 2.718 3.844 -10.692 1.00 88.50 165 VAL A C 1
ATOM 1296 O O . VAL A 1 165 ? 2.460 4.560 -9.728 1.00 88.50 165 VAL A O 1
ATOM 1299 N N . LEU A 1 166 ? 3.256 2.630 -10.545 1.00 86.38 166 LEU A N 1
ATOM 1300 C CA . LEU A 1 166 ? 3.552 2.053 -9.235 1.00 86.38 166 LEU A CA 1
ATOM 1301 C C . LEU A 1 166 ? 4.534 2.920 -8.442 1.00 86.38 166 LEU A C 1
ATOM 1303 O O . LEU A 1 166 ? 4.251 3.264 -7.301 1.00 86.38 166 LEU A O 1
ATOM 1307 N N . ASN A 1 167 ? 5.660 3.330 -9.030 1.00 87.69 167 ASN A N 1
ATOM 1308 C CA . ASN A 1 167 ? 6.637 4.159 -8.315 1.00 87.69 167 ASN A CA 1
ATOM 1309 C C . ASN A 1 167 ? 6.079 5.538 -7.936 1.00 87.69 167 ASN A C 1
ATOM 1311 O O . ASN A 1 167 ? 6.459 6.086 -6.902 1.00 87.69 167 ASN A O 1
ATOM 1315 N N . MET A 1 168 ? 5.149 6.089 -8.722 1.00 89.06 168 MET A N 1
ATOM 1316 C CA . MET A 1 168 ? 4.403 7.284 -8.320 1.00 89.06 168 MET A CA 1
ATOM 1317 C C . MET A 1 168 ? 3.542 7.033 -7.078 1.00 89.06 168 MET A C 1
ATOM 1319 O O . MET A 1 168 ? 3.571 7.853 -6.159 1.00 89.06 168 MET A O 1
ATOM 1323 N N . ILE A 1 169 ? 2.828 5.904 -7.021 1.00 84.94 169 ILE A N 1
ATOM 1324 C CA . ILE A 1 169 ? 2.042 5.508 -5.843 1.00 84.94 169 ILE A CA 1
ATOM 1325 C C . ILE A 1 169 ? 2.954 5.343 -4.624 1.00 84.94 169 ILE A C 1
ATOM 1327 O O . ILE A 1 169 ? 2.675 5.925 -3.581 1.00 84.94 169 ILE A O 1
ATOM 1331 N N . LEU A 1 170 ? 4.076 4.627 -4.755 1.00 86.50 170 LEU A N 1
ATOM 1332 C CA . LEU A 1 170 ? 5.032 4.421 -3.657 1.00 86.50 170 LEU A CA 1
ATOM 1333 C C . LEU A 1 170 ? 5.618 5.749 -3.154 1.00 86.50 170 LEU A C 1
ATOM 1335 O O . LEU A 1 170 ? 5.687 5.981 -1.948 1.00 86.50 170 LEU A O 1
ATOM 1339 N N . LYS A 1 171 ? 5.964 6.667 -4.068 1.00 87.44 171 LYS A N 1
ATOM 1340 C CA . LYS A 1 171 ? 6.435 8.013 -3.711 1.00 87.44 171 LYS A CA 1
ATOM 1341 C C . LYS A 1 171 ? 5.380 8.786 -2.915 1.00 87.44 171 LYS A C 1
ATOM 1343 O O . LYS A 1 171 ? 5.715 9.394 -1.902 1.00 87.44 171 LYS A O 1
ATOM 1348 N N . LYS A 1 172 ? 4.117 8.762 -3.354 1.00 85.69 172 LYS A N 1
ATOM 1349 C CA . LYS A 1 172 ? 3.005 9.434 -2.661 1.00 85.69 172 LYS A CA 1
ATOM 1350 C C . LYS A 1 172 ? 2.670 8.780 -1.319 1.00 85.69 172 LYS A C 1
ATOM 1352 O O . LYS A 1 172 ? 2.342 9.486 -0.369 1.00 85.69 172 LYS A O 1
ATOM 1357 N N . ALA A 1 173 ? 2.806 7.461 -1.214 1.00 83.62 173 ALA A N 1
ATOM 1358 C CA . ALA A 1 173 ? 2.641 6.731 0.037 1.00 83.62 173 ALA A CA 1
ATOM 1359 C C . ALA A 1 173 ? 3.687 7.146 1.075 1.00 83.62 173 ALA A C 1
ATOM 1361 O O . ALA A 1 173 ? 3.334 7.393 2.225 1.00 83.62 173 ALA A O 1
ATOM 1362 N N . ASN A 1 174 ? 4.947 7.317 0.657 1.00 85.50 174 ASN A N 1
ATOM 1363 C CA . ASN A 1 174 ? 6.015 7.780 1.545 1.00 85.50 174 ASN A CA 1
ATOM 1364 C C . ASN A 1 174 ? 5.749 9.177 2.128 1.00 85.50 174 ASN A C 1
ATOM 1366 O O . ASN A 1 174 ? 6.174 9.451 3.246 1.00 85.50 174 ASN A O 1
ATOM 1370 N N . SER A 1 175 ? 5.015 10.035 1.413 1.00 83.25 175 SER A N 1
ATOM 1371 C CA . SER A 1 175 ? 4.611 11.362 1.893 1.00 83.25 175 SER A CA 1
ATOM 1372 C C . SER A 1 175 ? 3.211 11.409 2.523 1.00 83.25 175 SER A C 1
ATOM 1374 O O . SER A 1 175 ? 2.741 12.496 2.848 1.00 83.25 175 SER A O 1
ATOM 1376 N N . GLY A 1 176 ? 2.505 10.277 2.645 1.00 76.62 176 GLY A N 1
ATOM 1377 C CA . GLY A 1 176 ? 1.117 10.238 3.134 1.00 76.62 176 GLY A CA 1
ATOM 1378 C C . GLY A 1 176 ? 0.091 10.917 2.221 1.00 76.62 176 GLY A C 1
ATOM 1379 O O . GLY A 1 176 ? -1.040 11.183 2.632 1.00 76.62 176 GLY A O 1
ATOM 1380 N N . ASP A 1 177 ? 0.461 11.225 0.980 1.00 78.69 177 ASP A N 1
ATOM 1381 C CA . ASP A 1 177 ? -0.350 12.029 0.068 1.00 78.69 177 ASP A CA 1
ATOM 1382 C C . ASP A 1 177 ? -1.147 11.153 -0.905 1.00 78.69 177 ASP A C 1
ATOM 1384 O O . ASP A 1 177 ? -1.023 11.251 -2.124 1.00 78.69 177 ASP A O 1
ATOM 1388 N N . ILE A 1 178 ? -1.955 10.252 -0.344 1.00 74.00 178 ILE A N 1
ATOM 1389 C CA . ILE A 1 178 ? -2.844 9.369 -1.102 1.00 74.00 178 ILE A CA 1
ATOM 1390 C C . ILE A 1 178 ? -4.275 9.556 -0.598 1.00 74.00 178 ILE A C 1
ATOM 1392 O O . ILE A 1 178 ? -4.583 9.279 0.561 1.00 74.00 178 ILE A O 1
ATOM 1396 N N . SER A 1 179 ? -5.160 10.007 -1.487 1.00 69.38 179 SER A N 1
ATOM 1397 C CA . SER A 1 179 ? -6.571 10.302 -1.199 1.00 69.38 179 SER A CA 1
ATOM 1398 C C . SER A 1 179 ? -7.325 9.103 -0.605 1.00 69.38 179 SER A C 1
ATOM 1400 O O . SER A 1 179 ? -8.006 9.256 0.410 1.00 69.38 179 SER A O 1
ATOM 1402 N N . THR A 1 180 ? -7.139 7.905 -1.171 1.00 65.12 180 THR A N 1
ATOM 1403 C CA . THR A 1 180 ? -7.756 6.657 -0.700 1.00 65.12 180 THR A CA 1
ATOM 1404 C C . THR A 1 180 ? -7.451 6.405 0.775 1.00 65.12 180 THR A C 1
ATOM 1406 O O . THR A 1 180 ? -8.363 6.201 1.568 1.00 65.12 180 THR A O 1
ATOM 1409 N N . PHE A 1 181 ? -6.187 6.507 1.193 1.00 71.19 181 PHE A N 1
ATOM 1410 C CA . PHE A 1 181 ? -5.801 6.277 2.588 1.00 71.19 181 PHE A CA 1
ATOM 1411 C C . PHE A 1 181 ? -6.202 7.420 3.531 1.00 71.19 181 PHE A C 1
ATOM 1413 O O . PHE A 1 181 ? -6.530 7.167 4.693 1.00 71.19 181 PHE A O 1
ATOM 1420 N N . LYS A 1 182 ? -6.271 8.664 3.031 1.00 72.38 182 LYS A N 1
ATOM 1421 C CA . LYS A 1 182 ? -6.862 9.788 3.779 1.00 72.38 182 LYS A CA 1
ATOM 1422 C C . LYS A 1 182 ? -8.333 9.516 4.119 1.00 72.38 182 LYS A C 1
ATOM 1424 O O . LYS A 1 182 ? -8.755 9.827 5.232 1.00 72.38 182 LYS A O 1
ATOM 1429 N N . ALA A 1 183 ? -9.098 8.885 3.222 1.00 70.69 183 ALA A N 1
ATOM 1430 C CA . ALA A 1 183 ? -10.486 8.495 3.494 1.00 70.69 183 ALA A CA 1
ATOM 1431 C C . ALA A 1 183 ? -10.598 7.475 4.644 1.00 70.69 183 ALA A C 1
ATOM 1433 O O . ALA A 1 183 ? -11.513 7.567 5.464 1.00 70.69 183 ALA A O 1
ATOM 1434 N N . TYR A 1 184 ? -9.627 6.563 4.756 1.00 68.88 184 TYR A N 1
ATOM 1435 C CA . TYR A 1 184 ? -9.517 5.607 5.865 1.00 68.88 184 TYR A CA 1
ATOM 1436 C C . TYR A 1 184 ? -8.888 6.193 7.141 1.00 68.88 184 TYR A C 1
ATOM 1438 O O . TYR A 1 184 ? -8.834 5.504 8.156 1.00 68.88 184 TYR A O 1
ATOM 1446 N N . LYS A 1 185 ? -8.464 7.467 7.127 1.00 77.25 185 LYS A N 1
ATOM 1447 C CA . LYS A 1 185 ? -7.787 8.151 8.246 1.00 77.25 185 LYS A CA 1
ATOM 1448 C C . LYS A 1 185 ? -6.547 7.405 8.751 1.00 77.25 185 LYS A C 1
ATOM 1450 O O . LYS A 1 185 ? -6.300 7.378 9.954 1.00 77.25 185 LYS A O 1
ATOM 1455 N N . MET A 1 186 ? -5.799 6.800 7.833 1.00 81.69 186 MET A N 1
ATOM 1456 C CA . MET A 1 186 ? -4.606 6.033 8.173 1.00 81.69 186 MET A CA 1
ATOM 1457 C C . MET A 1 186 ? -3.380 6.929 8.357 1.00 81.69 186 MET A C 1
ATOM 1459 O O . MET A 1 186 ? -3.218 7.928 7.651 1.00 81.69 186 MET A O 1
ATOM 1463 N N . SER A 1 187 ? -2.508 6.559 9.294 1.00 85.31 187 SER A N 1
ATOM 1464 C CA . SER A 1 187 ? -1.192 7.179 9.458 1.00 85.31 187 SER A CA 1
ATOM 1465 C C . SER A 1 187 ? -0.237 6.774 8.328 1.00 85.31 187 SER A C 1
ATOM 1467 O O . SER A 1 187 ? -0.431 5.764 7.654 1.00 85.31 187 SER A O 1
ATOM 1469 N N . ILE A 1 188 ? 0.832 7.549 8.115 1.00 85.31 188 ILE A N 1
ATOM 1470 C CA . ILE A 1 188 ? 1.826 7.260 7.063 1.00 85.31 188 ILE A CA 1
ATOM 1471 C C . ILE A 1 188 ? 2.432 5.860 7.241 1.00 85.31 188 ILE A C 1
ATOM 1473 O O . ILE A 1 188 ? 2.601 5.138 6.260 1.00 85.31 188 ILE A O 1
ATOM 1477 N N . ASN A 1 189 ? 2.706 5.454 8.482 1.00 86.12 189 ASN A N 1
ATOM 1478 C CA . ASN A 1 189 ? 3.264 4.135 8.769 1.00 86.12 189 ASN A CA 1
ATOM 1479 C C . ASN A 1 189 ? 2.266 3.021 8.430 1.00 86.12 189 ASN A C 1
ATOM 1481 O O . ASN A 1 189 ? 2.645 2.053 7.783 1.00 86.12 189 ASN A O 1
ATOM 1485 N N . GLU A 1 190 ? 0.982 3.179 8.767 1.00 87.56 190 GLU A N 1
ATOM 1486 C CA . GLU A 1 190 ? -0.059 2.204 8.399 1.00 87.56 190 GLU A CA 1
ATOM 1487 C C . GLU A 1 190 ? -0.154 2.030 6.877 1.00 87.56 190 GLU A C 1
ATOM 1489 O O . GLU A 1 190 ? -0.211 0.907 6.377 1.00 87.56 190 GLU A O 1
ATOM 1494 N N . ILE A 1 191 ? -0.095 3.136 6.129 1.00 87.38 191 ILE A N 1
ATOM 1495 C CA . ILE A 1 191 ? -0.100 3.123 4.661 1.00 87.38 191 ILE A CA 1
ATOM 1496 C C . ILE A 1 191 ? 1.098 2.334 4.121 1.00 87.38 191 ILE A C 1
ATOM 1498 O O . ILE A 1 191 ? 0.940 1.464 3.259 1.00 87.38 191 ILE A O 1
ATOM 1502 N N . LYS A 1 192 ? 2.301 2.626 4.629 1.00 86.94 192 LYS A N 1
ATOM 1503 C CA . LYS A 1 192 ? 3.548 1.963 4.224 1.00 86.94 192 LYS A CA 1
ATOM 1504 C C . LYS A 1 192 ? 3.522 0.465 4.534 1.00 86.94 192 LYS A C 1
ATOM 1506 O O . LYS A 1 192 ? 3.896 -0.337 3.673 1.00 86.94 192 LYS A O 1
ATOM 1511 N N . THR A 1 193 ? 3.018 0.076 5.703 1.00 88.50 193 THR A N 1
ATOM 1512 C CA . THR A 1 193 ? 2.855 -1.330 6.099 1.00 88.50 193 THR A CA 1
ATOM 1513 C C . THR A 1 193 ? 1.890 -2.058 5.162 1.00 88.50 193 THR A C 1
ATOM 1515 O O . THR A 1 193 ? 2.246 -3.093 4.601 1.00 88.50 193 THR A O 1
ATOM 1518 N N . ILE A 1 194 ? 0.709 -1.486 4.896 1.00 88.06 194 ILE A N 1
ATOM 1519 C CA . ILE A 1 194 ? -0.293 -2.073 3.989 1.00 88.06 194 ILE A CA 1
ATOM 1520 C C . ILE A 1 194 ? 0.285 -2.291 2.593 1.00 88.06 194 ILE A C 1
ATOM 1522 O O . ILE A 1 194 ? 0.161 -3.379 2.028 1.00 88.06 194 ILE A O 1
ATOM 1526 N N . ILE A 1 195 ? 0.947 -1.278 2.032 1.00 85.94 195 ILE A N 1
ATOM 1527 C CA . ILE A 1 195 ? 1.550 -1.396 0.703 1.00 85.94 195 ILE A CA 1
ATOM 1528 C C . ILE A 1 195 ? 2.650 -2.462 0.706 1.00 85.94 195 ILE A C 1
ATOM 1530 O O . ILE A 1 195 ? 2.746 -3.237 -0.241 1.00 85.94 195 ILE A O 1
ATOM 1534 N N . SER A 1 196 ? 3.435 -2.570 1.775 1.00 86.75 196 SER A N 1
ATOM 1535 C CA . SER A 1 196 ? 4.498 -3.576 1.880 1.00 86.75 196 SER A CA 1
ATOM 1536 C C . SER A 1 196 ? 3.965 -5.004 1.925 1.00 86.75 196 SER A C 1
ATOM 1538 O O . SER A 1 196 ? 4.538 -5.878 1.272 1.00 86.75 196 SER A O 1
ATOM 1540 N N . ILE A 1 197 ? 2.838 -5.227 2.606 1.00 87.62 197 ILE A N 1
ATOM 1541 C CA . ILE A 1 197 ? 2.119 -6.508 2.588 1.00 87.62 197 ILE A CA 1
ATOM 1542 C C . ILE A 1 197 ? 1.621 -6.814 1.170 1.00 87.62 197 ILE A C 1
ATOM 1544 O O . ILE A 1 197 ? 1.798 -7.927 0.686 1.00 87.62 197 ILE A O 1
ATOM 1548 N N . VAL A 1 198 ? 1.053 -5.830 0.464 1.00 85.94 198 VAL A N 1
ATOM 1549 C CA . VAL A 1 198 ? 0.575 -6.019 -0.920 1.00 85.94 198 VAL A CA 1
ATOM 1550 C C . VAL A 1 198 ? 1.720 -6.357 -1.879 1.00 85.94 198 VAL A C 1
ATOM 1552 O O . VAL A 1 198 ? 1.560 -7.187 -2.773 1.00 85.94 198 VAL A O 1
ATOM 1555 N N . LEU A 1 199 ? 2.885 -5.737 -1.690 1.00 82.44 199 LEU A N 1
ATOM 1556 C CA . LEU A 1 199 ? 4.088 -6.009 -2.476 1.00 82.44 199 LEU A CA 1
ATOM 1557 C C . LEU A 1 199 ? 4.702 -7.378 -2.163 1.00 82.44 199 LEU A C 1
ATOM 1559 O O . LEU A 1 199 ? 5.253 -8.018 -3.058 1.00 82.44 199 LEU A O 1
ATOM 1563 N N . ASN A 1 200 ? 4.606 -7.826 -0.910 1.00 83.00 200 ASN A N 1
ATOM 1564 C CA . ASN A 1 200 ? 5.251 -9.037 -0.409 1.00 83.00 200 ASN A CA 1
ATOM 1565 C C . ASN A 1 200 ? 4.265 -9.915 0.384 1.00 83.00 200 ASN A C 1
ATOM 1567 O O . ASN A 1 200 ? 4.499 -10.189 1.562 1.00 83.00 200 ASN A O 1
ATOM 1571 N N . PRO A 1 201 ? 3.184 -10.425 -0.238 1.00 83.88 201 PRO A N 1
ATOM 1572 C CA . PRO A 1 201 ? 2.091 -11.082 0.488 1.00 83.88 201 PRO A CA 1
ATOM 1573 C C . PRO A 1 201 ? 2.532 -12.341 1.243 1.00 83.88 201 PRO A C 1
ATOM 1575 O O . PRO A 1 201 ? 1.970 -12.667 2.282 1.00 83.88 201 PRO A O 1
ATOM 1578 N N . LYS A 1 202 ? 3.581 -13.026 0.763 1.00 85.12 202 LYS A N 1
ATOM 1579 C CA . LYS A 1 202 ? 4.178 -14.194 1.437 1.00 85.12 202 LYS A CA 1
ATOM 1580 C C . LYS A 1 202 ? 4.847 -13.860 2.775 1.00 85.12 202 LYS A C 1
ATOM 1582 O O . LYS A 1 202 ? 5.055 -14.761 3.573 1.00 85.12 202 LYS A O 1
ATOM 1587 N N . HIS A 1 203 ? 5.201 -12.597 2.991 1.00 86.19 203 HIS A N 1
ATOM 1588 C CA . HIS A 1 203 ? 5.842 -12.100 4.208 1.00 86.19 203 HIS A CA 1
ATOM 1589 C C . HIS A 1 203 ? 4.896 -11.207 5.025 1.00 86.19 203 HIS A C 1
ATOM 1591 O O . HIS A 1 203 ? 5.351 -10.490 5.908 1.00 86.19 203 HIS A O 1
ATOM 1597 N N . GLY A 1 204 ? 3.588 -11.233 4.731 1.00 87.06 204 GLY A N 1
ATOM 1598 C CA . GLY A 1 204 ? 2.606 -10.345 5.355 1.00 87.06 204 GLY A CA 1
ATOM 1599 C C . GLY A 1 204 ? 2.570 -10.445 6.880 1.00 87.06 204 GLY A C 1
ATOM 1600 O O . GLY A 1 204 ? 2.552 -9.415 7.540 1.00 87.06 204 GLY A O 1
ATOM 1601 N N . GLU A 1 205 ? 2.629 -11.660 7.431 1.00 88.12 205 GLU A N 1
ATOM 1602 C CA . GLU A 1 205 ? 2.665 -11.895 8.882 1.00 88.12 205 GLU A CA 1
ATOM 1603 C C . GLU A 1 205 ? 3.883 -11.240 9.542 1.00 88.12 205 GLU A C 1
ATOM 1605 O O . GLU A 1 205 ? 3.721 -10.452 10.466 1.00 88.12 205 GLU A O 1
ATOM 1610 N N . ALA A 1 206 ? 5.086 -11.478 9.010 1.00 88.38 206 ALA A N 1
ATOM 1611 C CA . ALA A 1 206 ? 6.313 -10.873 9.529 1.00 88.38 206 ALA A CA 1
ATOM 1612 C C . ALA A 1 206 ? 6.269 -9.337 9.463 1.00 88.38 206 ALA A C 1
ATOM 1614 O O . ALA A 1 206 ? 6.632 -8.667 10.419 1.00 88.38 206 ALA A O 1
ATOM 1615 N N . ILE A 1 207 ? 5.748 -8.772 8.367 1.00 88.75 207 ILE A N 1
ATOM 1616 C CA . ILE A 1 207 ? 5.592 -7.317 8.212 1.00 88.75 207 ILE A CA 1
ATOM 1617 C C . ILE A 1 207 ? 4.604 -6.744 9.245 1.00 88.75 207 ILE A C 1
ATOM 1619 O O . ILE A 1 207 ? 4.804 -5.639 9.750 1.00 88.75 207 ILE A O 1
ATOM 1623 N N . ILE A 1 208 ? 3.525 -7.473 9.553 1.00 89.94 208 ILE A N 1
ATOM 1624 C CA . ILE A 1 208 ? 2.564 -7.087 10.593 1.00 89.94 208 ILE A CA 1
ATOM 1625 C C . ILE A 1 208 ? 3.225 -7.148 11.971 1.00 89.94 208 ILE A C 1
ATOM 1627 O O . ILE A 1 208 ? 3.079 -6.206 12.747 1.00 89.94 208 ILE A O 1
ATOM 1631 N N . ASP A 1 209 ? 3.956 -8.218 12.266 1.00 89.38 209 ASP A N 1
ATOM 1632 C CA . ASP A 1 209 ? 4.663 -8.375 13.534 1.00 89.38 209 ASP A CA 1
ATOM 1633 C C . ASP A 1 209 ? 5.708 -7.284 13.746 1.00 89.38 209 ASP A C 1
ATOM 1635 O O . ASP A 1 209 ? 5.770 -6.712 14.834 1.00 89.38 209 ASP A O 1
ATOM 1639 N N . ASP A 1 210 ? 6.472 -6.938 12.712 1.00 88.06 210 ASP A N 1
ATOM 1640 C CA . ASP A 1 210 ? 7.433 -5.837 12.764 1.00 88.06 210 ASP A CA 1
ATOM 1641 C C . ASP A 1 210 ? 6.727 -4.515 13.098 1.00 88.06 210 ASP A C 1
ATOM 1643 O O . ASP A 1 210 ? 7.148 -3.799 14.004 1.00 88.06 210 ASP A O 1
ATOM 1647 N N . TYR A 1 211 ? 5.600 -4.217 12.437 1.00 89.75 211 TYR A N 1
ATOM 1648 C CA . TYR A 1 211 ? 4.798 -3.024 12.731 1.00 89.75 211 TYR A CA 1
ATOM 1649 C C . TYR A 1 211 ? 4.258 -3.004 14.170 1.00 89.75 211 TYR A C 1
ATOM 1651 O O . TYR A 1 211 ? 4.242 -1.949 14.807 1.00 89.75 211 TYR A O 1
ATOM 1659 N N . LEU A 1 212 ? 3.788 -4.146 14.680 1.00 89.56 212 LEU A N 1
ATOM 1660 C CA . LEU A 1 212 ? 3.176 -4.232 16.006 1.00 89.56 212 LEU A CA 1
ATOM 1661 C C . LEU A 1 212 ? 4.200 -4.177 17.142 1.00 89.56 212 LEU A C 1
ATOM 1663 O O . LEU A 1 212 ? 3.885 -3.631 18.199 1.00 89.56 212 LEU A O 1
ATOM 1667 N N . ASN A 1 213 ? 5.390 -4.740 16.935 1.00 86.06 213 ASN A N 1
ATOM 1668 C CA . ASN A 1 213 ? 6.445 -4.792 17.945 1.00 86.06 213 ASN A CA 1
ATOM 1669 C C . ASN A 1 213 ? 7.333 -3.542 17.940 1.00 86.06 213 ASN A C 1
ATOM 1671 O O . ASN A 1 213 ? 7.817 -3.145 18.999 1.00 86.06 213 ASN A O 1
ATOM 1675 N N . ASP A 1 214 ? 7.546 -2.920 16.779 1.00 74.75 214 ASP A N 1
ATOM 1676 C CA . ASP A 1 214 ? 8.404 -1.749 16.643 1.00 74.75 214 ASP A CA 1
ATOM 1677 C C . ASP A 1 214 ? 7.850 -0.766 15.597 1.00 74.75 214 ASP A C 1
ATOM 1679 O O . ASP A 1 214 ? 8.092 -0.840 14.388 1.00 74.75 214 ASP A O 1
ATOM 1683 N N . ILE A 1 215 ? 7.124 0.240 16.087 1.00 61.38 215 ILE A N 1
ATOM 1684 C CA . ILE A 1 215 ? 6.589 1.310 15.240 1.00 61.38 215 ILE A CA 1
ATOM 1685 C C . ILE A 1 215 ? 7.730 2.073 14.535 1.00 61.38 215 ILE A C 1
ATOM 1687 O O . ILE A 1 215 ? 7.510 2.615 13.449 1.00 61.38 215 ILE A O 1
ATOM 1691 N N . GLU A 1 216 ? 8.954 2.101 15.079 1.00 57.38 216 GLU A N 1
ATOM 1692 C CA . GLU A 1 216 ? 10.105 2.705 14.401 1.00 57.38 216 GLU A CA 1
ATOM 1693 C C . GLU A 1 216 ? 10.615 1.855 13.239 1.00 57.38 216 GLU A C 1
ATOM 1695 O O . GLU A 1 216 ? 10.937 2.420 12.192 1.00 57.38 216 GLU A O 1
ATOM 1700 N N . ALA A 1 217 ? 10.586 0.525 13.355 1.00 52.44 217 ALA A N 1
ATOM 1701 C CA . ALA A 1 217 ? 10.888 -0.374 12.242 1.00 52.44 217 ALA A CA 1
ATOM 1702 C C . ALA A 1 217 ? 9.948 -0.132 11.051 1.00 52.44 217 ALA A C 1
ATOM 1704 O O . ALA A 1 217 ? 10.387 -0.205 9.908 1.00 52.44 217 ALA A O 1
ATOM 1705 N N . SER A 1 218 ? 8.694 0.267 11.303 1.00 55.81 218 SER A N 1
ATOM 1706 C CA . SER A 1 218 ? 7.715 0.638 10.264 1.00 55.81 218 SER A CA 1
ATOM 1707 C C . SER A 1 218 ? 7.857 2.066 9.690 1.00 55.81 218 SER A C 1
ATOM 1709 O O . SER A 1 218 ? 7.111 2.443 8.784 1.00 55.81 218 SER A O 1
ATOM 1711 N N . LYS A 1 219 ? 8.856 2.853 10.132 1.00 63.06 219 LYS A N 1
ATOM 1712 C CA . LYS A 1 219 ? 9.220 4.165 9.544 1.00 63.06 219 LYS A CA 1
ATOM 1713 C C . LYS A 1 219 ? 10.083 4.050 8.276 1.00 63.06 219 LYS A C 1
ATOM 1715 O O . LYS A 1 219 ? 10.606 5.059 7.804 1.00 63.06 219 LYS A O 1
ATOM 1720 N N . PHE A 1 220 ? 10.258 2.859 7.708 1.00 68.81 220 PHE A N 1
ATOM 1721 C CA . PHE A 1 220 ? 11.032 2.679 6.477 1.00 68.81 220 PHE A CA 1
ATOM 1722 C C . PHE A 1 220 ? 10.387 3.391 5.283 1.00 68.81 220 PHE A C 1
ATOM 1724 O O . PHE A 1 220 ? 9.179 3.623 5.243 1.00 68.81 220 PHE A O 1
ATOM 1731 N N . ASP A 1 221 ? 11.185 3.743 4.281 1.00 76.56 221 ASP A N 1
ATOM 1732 C CA . ASP A 1 221 ? 10.651 4.215 3.007 1.00 76.56 221 ASP A CA 1
ATOM 1733 C C . ASP A 1 221 ? 10.374 3.043 2.075 1.00 76.56 221 ASP A C 1
ATOM 1735 O O . ASP A 1 221 ? 11.187 2.128 1.925 1.00 76.56 221 ASP A O 1
ATOM 1739 N N . LEU A 1 222 ? 9.220 3.094 1.409 1.00 80.69 222 LEU A N 1
ATOM 1740 C CA . LEU A 1 222 ? 8.885 2.141 0.365 1.00 80.69 222 LEU A CA 1
ATOM 1741 C C . LEU A 1 222 ? 9.929 2.245 -0.752 1.00 80.69 222 LEU A C 1
ATOM 1743 O O . LEU A 1 222 ? 10.175 3.352 -1.254 1.00 80.69 222 LEU A O 1
ATOM 1747 N N . PRO A 1 223 ? 10.546 1.120 -1.149 1.00 76.88 223 PRO A N 1
ATOM 1748 C CA . PRO A 1 223 ? 11.621 1.138 -2.122 1.00 76.88 223 PRO A CA 1
ATOM 1749 C C . PRO A 1 223 ? 11.091 1.496 -3.510 1.00 76.88 223 PRO A C 1
ATOM 1751 O O . PRO A 1 223 ? 9.951 1.198 -3.856 1.00 76.88 223 PRO A O 1
ATOM 1754 N N . PHE A 1 224 ? 11.955 2.062 -4.353 1.00 72.75 224 PHE A N 1
ATOM 1755 C CA . PHE A 1 224 ? 11.696 2.105 -5.790 1.00 72.75 224 PHE A CA 1
ATOM 1756 C C . PHE A 1 224 ? 11.712 0.687 -6.363 1.00 72.75 224 PHE A C 1
ATOM 1758 O O . PHE A 1 224 ? 12.651 -0.077 -6.125 1.00 72.75 224 PHE A O 1
ATOM 1765 N N . ILE A 1 225 ? 10.704 0.345 -7.162 1.00 72.31 225 ILE A N 1
ATOM 1766 C CA . ILE A 1 225 ? 10.539 -1.000 -7.716 1.00 72.31 225 ILE A CA 1
ATOM 1767 C C . ILE A 1 225 ? 10.629 -0.923 -9.233 1.00 72.31 225 ILE A C 1
ATOM 1769 O O . ILE A 1 225 ? 9.781 -0.333 -9.885 1.00 72.31 225 ILE A O 1
ATOM 1773 N N . SER A 1 226 ? 11.652 -1.550 -9.811 1.00 60.94 226 SER A N 1
ATOM 1774 C CA . SER A 1 226 ? 11.816 -1.690 -11.267 1.00 60.94 226 SER A CA 1
ATOM 1775 C C . SER A 1 226 ? 10.941 -2.793 -11.876 1.00 60.94 226 SER A C 1
ATOM 1777 O O . SER A 1 226 ? 10.897 -2.944 -13.096 1.00 60.94 226 SER A O 1
ATOM 1779 N N . GLN A 1 227 ? 10.288 -3.593 -11.033 1.00 64.12 227 GLN A N 1
ATOM 1780 C CA . GLN A 1 227 ? 9.572 -4.810 -11.401 1.00 64.12 227 GLN A CA 1
ATOM 1781 C C . GLN A 1 227 ? 8.061 -4.598 -11.479 1.00 64.12 227 GLN A C 1
ATOM 1783 O O . GLN A 1 227 ? 7.487 -3.724 -10.832 1.00 64.12 227 GLN A O 1
ATOM 1788 N N . LYS A 1 228 ? 7.408 -5.447 -12.270 1.00 55.59 228 LYS A N 1
ATOM 1789 C CA . LYS A 1 228 ? 5.968 -5.400 -12.478 1.00 55.59 228 LYS A CA 1
ATOM 1790 C C . LYS A 1 228 ? 5.233 -6.061 -11.305 1.00 55.59 228 LYS A C 1
ATOM 1792 O O . LYS A 1 228 ? 5.338 -7.270 -11.129 1.00 55.59 228 LYS A O 1
ATOM 1797 N N . ILE A 1 229 ? 4.394 -5.304 -10.596 1.00 58.41 229 ILE A N 1
ATOM 1798 C CA . ILE A 1 229 ? 3.147 -5.880 -10.070 1.00 58.41 229 ILE A CA 1
ATOM 1799 C C . ILE A 1 229 ? 2.231 -6.020 -11.276 1.00 58.41 229 ILE A C 1
ATOM 1801 O O . ILE A 1 229 ? 2.034 -5.060 -12.019 1.00 58.41 229 ILE A O 1
ATOM 1805 N N . SER A 1 230 ? 1.721 -7.224 -11.512 1.00 51.38 230 SER A N 1
ATOM 1806 C CA . SER A 1 230 ? 1.128 -7.676 -12.777 1.00 51.38 230 SER A CA 1
ATOM 1807 C C . SER A 1 230 ? 0.047 -6.752 -13.358 1.00 51.38 230 SER A C 1
ATOM 1809 O O . SER A 1 230 ? -0.210 -6.836 -14.561 1.00 51.38 230 SER A O 1
ATOM 1811 N N . ASN A 1 231 ? -0.564 -5.877 -12.547 1.00 57.19 231 ASN A N 1
ATOM 1812 C CA . ASN A 1 231 ? -1.534 -4.861 -12.953 1.00 57.19 231 ASN A CA 1
ATOM 1813 C C . ASN A 1 231 ? -1.751 -3.821 -11.826 1.00 57.19 231 ASN A C 1
ATOM 1815 O O . ASN A 1 231 ? -1.940 -4.205 -10.675 1.00 57.19 231 ASN A O 1
ATOM 1819 N N . ILE A 1 232 ? -1.818 -2.524 -12.138 1.00 59.66 232 ILE A N 1
ATOM 1820 C CA . ILE A 1 232 ? -2.137 -1.476 -11.148 1.00 59.66 232 ILE A CA 1
ATOM 1821 C C . ILE A 1 232 ? -3.557 -1.619 -10.564 1.00 59.66 232 ILE A C 1
ATOM 1823 O O . ILE A 1 232 ? -3.766 -1.399 -9.381 1.00 59.66 232 ILE A O 1
ATOM 1827 N N . ASN A 1 233 ? -4.522 -2.122 -11.343 1.00 60.75 233 ASN A N 1
ATOM 1828 C CA . ASN A 1 233 ? -5.875 -2.412 -10.846 1.00 60.75 233 ASN A CA 1
ATOM 1829 C C . ASN A 1 233 ? -5.894 -3.619 -9.886 1.00 60.75 233 ASN A C 1
ATOM 1831 O O . ASN A 1 233 ? -6.886 -3.861 -9.197 1.00 60.75 233 ASN A O 1
ATOM 1835 N N . ILE A 1 234 ? -4.836 -4.440 -9.888 1.00 60.44 234 ILE A N 1
ATOM 1836 C CA . ILE A 1 234 ? -4.630 -5.442 -8.837 1.00 60.44 234 ILE A CA 1
ATOM 1837 C C . ILE A 1 234 ? -4.156 -4.723 -7.572 1.00 60.44 234 ILE A C 1
ATOM 1839 O O . ILE A 1 234 ? -4.661 -5.045 -6.510 1.00 60.44 234 ILE A O 1
ATOM 1843 N N . LEU A 1 235 ? -3.304 -3.697 -7.673 1.00 69.56 235 LEU A N 1
ATOM 1844 C CA . LEU A 1 235 ? -2.834 -2.944 -6.509 1.00 69.56 235 LEU A CA 1
ATOM 1845 C C . LEU A 1 235 ? -3.988 -2.322 -5.711 1.00 69.56 235 LEU A C 1
ATOM 1847 O O . LEU A 1 235 ? -4.084 -2.603 -4.527 1.00 69.56 235 LEU A O 1
ATOM 1851 N N . ASP A 1 236 ? -4.899 -1.567 -6.333 1.00 69.62 236 ASP A N 1
ATOM 1852 C CA . ASP A 1 236 ? -6.006 -0.921 -5.597 1.00 69.62 236 ASP A CA 1
ATOM 1853 C C . ASP A 1 236 ? -6.925 -1.944 -4.902 1.00 69.62 236 ASP A C 1
ATOM 1855 O O . ASP A 1 236 ? -7.374 -1.756 -3.769 1.00 69.62 236 ASP A O 1
ATOM 1859 N N . ARG A 1 237 ? -7.173 -3.080 -5.561 1.00 75.75 237 ARG A N 1
ATOM 1860 C CA . ARG A 1 237 ? -7.971 -4.179 -5.003 1.00 75.75 237 ARG A CA 1
ATOM 1861 C C . ARG A 1 237 ? -7.264 -4.867 -3.839 1.00 75.75 237 ARG A C 1
ATOM 1863 O O . ARG A 1 237 ? -7.886 -5.094 -2.804 1.00 75.75 237 ARG A O 1
ATOM 1870 N N . GLU A 1 238 ? -5.991 -5.211 -4.011 1.00 81.25 238 GLU A N 1
ATOM 1871 C CA . GLU A 1 238 ? -5.191 -5.861 -2.974 1.00 81.25 238 GLU A CA 1
ATOM 1872 C C . GLU A 1 238 ? -4.943 -4.911 -1.800 1.00 81.25 238 GLU A C 1
ATOM 1874 O O . GLU A 1 238 ? -4.970 -5.351 -0.658 1.00 81.25 238 GLU A O 1
ATOM 1879 N N . VAL A 1 239 ? -4.801 -3.605 -2.045 1.00 82.44 239 VAL A N 1
ATOM 1880 C CA . VAL A 1 239 ? -4.757 -2.578 -0.998 1.00 82.44 239 VAL A CA 1
ATOM 1881 C C . VAL A 1 239 ? -6.045 -2.597 -0.188 1.00 82.44 239 VAL A C 1
ATOM 1883 O O . VAL A 1 239 ? -5.973 -2.749 1.024 1.00 82.44 239 VAL A O 1
ATOM 1886 N N . ASN A 1 240 ? -7.220 -2.518 -0.819 1.00 81.44 240 ASN A N 1
ATOM 1887 C CA . ASN A 1 240 ? -8.496 -2.539 -0.091 1.00 81.44 240 ASN A CA 1
ATOM 1888 C C . ASN A 1 240 ? -8.702 -3.839 0.699 1.00 81.44 240 ASN A C 1
ATOM 1890 O O . ASN A 1 240 ? -9.199 -3.822 1.827 1.00 81.44 240 ASN A O 1
ATOM 1894 N N . LYS A 1 241 ? -8.287 -4.974 0.130 1.00 85.00 241 LYS A N 1
ATOM 1895 C CA . LYS A 1 241 ? -8.301 -6.259 0.831 1.00 85.00 241 LYS A CA 1
ATOM 1896 C C . LYS A 1 241 ? -7.379 -6.221 2.051 1.00 85.00 241 LYS A C 1
ATOM 1898 O O . LYS A 1 241 ? -7.820 -6.544 3.149 1.00 85.00 241 LYS A O 1
ATOM 1903 N N . THR A 1 242 ? -6.141 -5.767 1.893 1.00 88.25 242 THR A N 1
ATOM 1904 C CA . THR A 1 242 ? -5.163 -5.675 2.984 1.00 88.25 242 THR A CA 1
ATOM 1905 C C . THR A 1 242 ? -5.577 -4.659 4.048 1.00 88.25 242 THR A C 1
ATOM 1907 O O . THR A 1 242 ? -5.414 -4.935 5.230 1.00 88.25 242 THR A O 1
ATOM 1910 N N . VAL A 1 243 ? -6.207 -3.541 3.670 1.00 86.69 243 VAL A N 1
ATOM 1911 C CA . VAL A 1 243 ? -6.831 -2.590 4.606 1.00 86.69 243 VAL A CA 1
ATOM 1912 C C . VAL A 1 243 ? -7.805 -3.319 5.530 1.00 86.69 243 VAL A C 1
ATOM 1914 O O . VAL A 1 243 ? -7.729 -3.145 6.738 1.00 86.69 243 VAL A O 1
ATOM 1917 N N . SER A 1 244 ? -8.680 -4.180 4.997 1.00 84.19 244 SER A N 1
ATOM 1918 C CA . SER A 1 244 ? -9.641 -4.925 5.827 1.00 84.19 244 SER A CA 1
ATOM 1919 C C . SER A 1 244 ? -8.984 -5.928 6.783 1.00 84.19 244 SER A C 1
ATOM 1921 O O . SER A 1 244 ? -9.491 -6.141 7.881 1.00 84.19 244 SER A O 1
ATOM 1923 N N . ILE A 1 245 ? -7.837 -6.492 6.390 1.00 87.69 245 ILE A N 1
ATOM 1924 C CA . ILE A 1 245 ? -7.039 -7.419 7.206 1.00 87.69 245 ILE A CA 1
ATOM 1925 C C . ILE A 1 245 ? -6.328 -6.676 8.342 1.00 87.69 245 ILE A C 1
ATOM 1927 O O . ILE A 1 245 ? -6.227 -7.182 9.463 1.00 87.69 245 ILE A O 1
ATOM 1931 N N . PHE A 1 246 ? -5.811 -5.490 8.026 1.00 88.00 246 PHE A N 1
ATOM 1932 C CA . PHE A 1 246 ? -4.945 -4.702 8.891 1.00 88.00 246 PHE A CA 1
ATOM 1933 C C . PHE A 1 246 ? -5.723 -3.781 9.835 1.00 88.00 246 PHE A C 1
ATOM 1935 O O . PHE A 1 246 ? -5.281 -3.523 10.947 1.00 88.00 246 PHE A O 1
ATOM 1942 N N . GLU A 1 247 ? -6.909 -3.323 9.435 1.00 86.62 247 GLU A N 1
ATOM 1943 C CA . GLU A 1 247 ? -7.732 -2.386 10.205 1.00 86.62 247 GLU A CA 1
ATOM 1944 C C . GLU A 1 247 ? -8.024 -2.830 11.656 1.00 86.62 247 GLU A C 1
ATOM 1946 O O . GLU A 1 247 ? -7.909 -2.004 12.565 1.00 86.62 247 GLU A O 1
ATOM 1951 N N . PRO A 1 248 ? -8.337 -4.110 11.943 1.00 89.88 248 PRO A N 1
ATOM 1952 C CA . PRO A 1 248 ? -8.512 -4.580 13.319 1.00 89.88 248 PRO A CA 1
ATOM 1953 C C . PRO A 1 248 ? -7.255 -4.459 14.196 1.00 89.88 248 PRO A C 1
ATOM 1955 O O . PRO A 1 248 ? -7.377 -4.481 15.422 1.00 89.88 248 PRO A O 1
ATOM 1958 N N . LEU A 1 249 ? -6.072 -4.340 13.582 1.00 91.31 249 LEU A N 1
ATOM 1959 C CA . LEU A 1 249 ? -4.761 -4.285 14.235 1.00 91.31 249 LEU A CA 1
ATOM 1960 C C . LEU A 1 249 ? -4.261 -2.853 14.465 1.00 91.31 249 LEU A C 1
ATOM 1962 O O . LEU A 1 249 ? -3.308 -2.658 15.217 1.00 91.31 249 LEU A O 1
ATOM 1966 N N . ILE A 1 250 ? -4.903 -1.847 13.869 1.00 88.06 250 ILE A N 1
ATOM 1967 C CA . ILE A 1 250 ? -4.562 -0.444 14.123 1.00 88.06 250 ILE A CA 1
ATOM 1968 C C . ILE A 1 250 ? -4.916 -0.115 15.570 1.00 88.06 250 ILE A C 1
ATOM 1970 O O . ILE A 1 250 ? -6.024 -0.404 16.022 1.00 88.06 250 ILE A O 1
ATOM 1974 N N . GLU A 1 251 ? -3.985 0.484 16.310 1.00 87.44 251 GLU A N 1
ATOM 1975 C CA . GLU A 1 251 ? -4.207 0.844 17.708 1.00 87.44 251 GLU A CA 1
ATOM 1976 C C . GLU A 1 251 ? -5.414 1.780 17.854 1.00 87.44 251 GLU A C 1
ATOM 1978 O O . GLU A 1 251 ? -5.459 2.877 17.289 1.00 87.44 251 GLU A O 1
ATOM 1983 N N . ARG A 1 252 ? -6.421 1.331 18.610 1.00 85.25 252 ARG A N 1
ATOM 1984 C CA . ARG A 1 252 ? -7.609 2.116 18.943 1.00 85.25 252 ARG A CA 1
ATOM 1985 C C . ARG A 1 252 ? -7.576 2.438 20.429 1.00 85.25 252 ARG A C 1
ATOM 1987 O O . ARG A 1 252 ? -7.796 1.559 21.263 1.00 85.25 252 ARG A O 1
ATOM 1994 N N . ASP A 1 253 ? -7.304 3.699 20.746 1.00 81.56 253 ASP A N 1
ATOM 1995 C CA . ASP A 1 253 ? -7.393 4.196 22.115 1.00 81.56 253 ASP A CA 1
ATOM 1996 C C . ASP A 1 253 ? -8.832 4.102 22.658 1.00 81.56 253 ASP A C 1
ATOM 1998 O O . ASP A 1 253 ? -9.807 3.895 21.927 1.00 81.56 253 ASP A O 1
ATOM 2002 N N . SER A 1 254 ? -8.979 4.255 23.973 1.00 76.75 254 SER A N 1
ATOM 2003 C CA . SER A 1 254 ? -10.293 4.231 24.626 1.00 76.75 254 SER A CA 1
ATOM 2004 C C . SER A 1 254 ? -11.230 5.323 24.090 1.00 76.75 254 SER A C 1
ATOM 2006 O O . SER A 1 254 ? -12.436 5.108 23.953 1.00 76.75 254 SER A O 1
ATOM 2008 N N . GLN A 1 255 ? -10.682 6.479 23.699 1.00 87.25 255 GLN A N 1
ATOM 2009 C CA . GLN A 1 255 ? -11.467 7.596 23.178 1.00 87.25 255 GLN A CA 1
ATOM 2010 C C . GLN A 1 255 ? -12.082 7.314 21.804 1.00 87.25 255 GLN A C 1
ATOM 2012 O O . GLN A 1 255 ? -13.131 7.877 21.474 1.00 87.25 255 GLN A O 1
ATOM 2017 N N . TYR A 1 256 ? -11.444 6.484 20.979 1.00 90.31 256 TYR A N 1
ATOM 2018 C CA . TYR A 1 256 ? -11.908 6.162 19.637 1.00 90.31 256 TYR A CA 1
ATOM 2019 C C . TYR A 1 256 ? -13.305 5.536 19.664 1.00 90.31 256 TYR A C 1
ATOM 2021 O O . TYR A 1 256 ? -14.199 5.978 18.931 1.00 90.31 256 TYR A O 1
ATOM 2029 N N . PHE A 1 257 ? -13.515 4.537 20.526 1.00 92.25 257 PHE A N 1
ATOM 2030 C CA . PHE A 1 257 ? -14.807 3.865 20.660 1.00 92.25 257 PHE A CA 1
ATOM 2031 C C . PHE A 1 257 ? -15.814 4.701 21.452 1.00 92.25 257 PHE A C 1
ATOM 2033 O O . PHE A 1 257 ? -16.965 4.801 21.018 1.00 92.25 257 PHE A O 1
ATOM 2040 N N . ASP A 1 258 ? -15.379 5.399 22.507 1.00 92.25 258 ASP A N 1
ATOM 2041 C CA . ASP A 1 258 ? -16.220 6.343 23.260 1.00 92.25 258 ASP A CA 1
ATOM 2042 C C . ASP A 1 258 ? -16.883 7.369 22.325 1.00 92.25 258 ASP A C 1
ATOM 2044 O O . ASP A 1 258 ? -18.098 7.568 22.354 1.00 92.25 258 ASP A O 1
ATOM 2048 N N . LYS A 1 259 ? -16.112 7.968 21.406 1.00 93.38 259 LYS A N 1
ATOM 2049 C CA . LYS A 1 259 ? -16.624 8.932 20.414 1.00 93.38 259 LYS A CA 1
ATOM 2050 C C . LYS A 1 259 ? -17.640 8.322 19.448 1.00 93.38 259 LYS A C 1
ATOM 2052 O O . LYS A 1 259 ? -18.491 9.046 18.927 1.00 93.38 259 LYS A O 1
ATOM 2057 N N . LYS A 1 260 ? -17.552 7.022 19.148 1.00 91.94 260 LYS A N 1
ATOM 2058 C CA . LYS A 1 260 ? -18.532 6.339 18.289 1.00 91.94 260 LYS A CA 1
ATOM 2059 C C . LYS A 1 260 ? -19.836 6.090 19.036 1.00 91.94 260 LYS A C 1
ATOM 2061 O O . LYS A 1 260 ? -20.892 6.381 18.478 1.00 91.94 260 LYS A O 1
ATOM 2066 N N . PHE A 1 261 ? -19.765 5.599 20.273 1.00 94.69 261 PHE A N 1
ATOM 2067 C CA . PHE A 1 261 ? -20.955 5.326 21.078 1.00 94.69 261 PHE A CA 1
ATOM 2068 C C . PHE A 1 261 ? -21.654 6.597 21.555 1.00 94.69 261 PHE A C 1
ATOM 2070 O O . PHE A 1 261 ? -22.879 6.645 21.528 1.00 94.69 261 PHE A O 1
ATOM 2077 N N . PHE A 1 262 ? -20.914 7.669 21.857 1.00 92.06 262 PHE A N 1
ATOM 2078 C CA . PHE A 1 262 ? -21.489 8.960 22.248 1.00 92.06 262 PHE A CA 1
ATOM 2079 C C . PHE A 1 262 ? -22.520 9.496 21.240 1.00 92.06 262 PHE A C 1
ATOM 2081 O O . PHE A 1 262 ? -23.496 10.124 21.630 1.00 92.06 262 PHE A O 1
ATOM 2088 N N . LYS A 1 263 ? -22.351 9.209 19.942 1.00 92.19 263 LYS A N 1
ATOM 2089 C CA . LYS A 1 263 ? -23.270 9.657 18.876 1.00 92.19 263 LYS A CA 1
ATOM 2090 C C . LYS A 1 263 ? -24.639 8.980 18.898 1.00 92.19 263 LYS A C 1
ATOM 2092 O O . LYS A 1 263 ? -25.542 9.426 18.197 1.00 92.19 263 LYS A O 1
ATOM 2097 N N . VAL A 1 264 ? -24.763 7.865 19.608 1.00 94.19 264 VAL A N 1
ATOM 2098 C CA . VAL A 1 264 ? -25.976 7.040 19.650 1.00 94.19 264 VAL A CA 1
ATOM 2099 C C . VAL A 1 264 ? -26.388 6.682 21.075 1.00 94.19 264 VAL A C 1
ATOM 2101 O O . VAL A 1 264 ? -27.294 5.876 21.235 1.00 94.19 264 VAL A O 1
ATOM 2104 N N . LYS A 1 265 ? -25.740 7.267 22.090 1.00 91.38 265 LYS A N 1
ATOM 2105 C CA . LYS A 1 265 ? -25.877 6.887 23.505 1.00 91.38 265 LYS A CA 1
ATOM 2106 C C . LYS A 1 265 ? -27.319 6.943 24.023 1.00 91.38 265 LYS A C 1
ATOM 2108 O O . LYS A 1 265 ? -27.689 6.132 24.855 1.00 91.38 265 LYS A O 1
ATOM 2113 N N . ASP A 1 266 ? -28.133 7.852 23.486 1.00 92.38 266 ASP A N 1
ATOM 2114 C CA . ASP A 1 266 ? -29.515 8.062 23.931 1.00 92.38 266 ASP A CA 1
ATOM 2115 C C . ASP A 1 266 ? -30.495 7.022 23.337 1.00 92.38 266 ASP A C 1
ATOM 2117 O O . ASP A 1 266 ? -31.688 7.050 23.625 1.00 92.38 266 ASP A O 1
ATOM 2121 N N . ASP A 1 267 ? -30.012 6.096 22.496 1.00 94.62 267 ASP A N 1
ATOM 2122 C CA . ASP A 1 267 ? -30.791 5.003 21.908 1.00 94.62 267 ASP A CA 1
ATOM 2123 C C . ASP A 1 267 ? -30.074 3.662 22.116 1.00 94.62 267 ASP A C 1
ATOM 2125 O O . ASP A 1 267 ? -29.185 3.259 21.358 1.00 94.62 267 ASP A O 1
ATOM 2129 N N . GLU A 1 268 ? -30.522 2.921 23.128 1.00 94.31 268 GLU A N 1
ATOM 2130 C CA . GLU A 1 268 ? -29.976 1.616 23.500 1.00 94.31 268 GLU A CA 1
ATOM 2131 C C . GLU A 1 268 ? -29.972 0.610 22.332 1.00 94.31 268 GLU A C 1
ATOM 2133 O O . GLU A 1 268 ? -29.017 -0.157 22.160 1.00 94.31 268 GLU A O 1
ATOM 2138 N N . LYS A 1 269 ? -31.007 0.615 21.473 1.00 95.25 269 LYS A N 1
ATOM 2139 C CA . LYS A 1 269 ? -31.069 -0.285 20.307 1.00 95.25 269 LYS A CA 1
ATOM 2140 C C . LYS A 1 269 ? -29.965 0.057 19.314 1.00 95.25 269 LYS A C 1
ATOM 2142 O O . LYS A 1 269 ? -29.331 -0.849 18.761 1.00 95.25 269 LYS A O 1
ATOM 2147 N N . ARG A 1 270 ? -29.702 1.348 19.096 1.00 95.38 270 ARG A N 1
ATOM 2148 C CA . ARG A 1 270 ? -28.598 1.808 18.244 1.00 95.38 270 ARG A CA 1
ATOM 2149 C C . ARG A 1 270 ? -27.232 1.518 18.856 1.00 95.38 270 ARG A C 1
ATOM 2151 O O . ARG A 1 270 ? -26.360 1.067 18.112 1.00 95.38 270 ARG A O 1
ATOM 2158 N N . VAL A 1 271 ? -27.053 1.688 20.167 1.00 95.75 271 VAL A N 1
ATOM 2159 C CA . VAL A 1 271 ? -25.817 1.310 20.882 1.00 95.75 271 VAL A CA 1
ATOM 2160 C C . VAL A 1 271 ? -25.525 -0.182 20.690 1.00 95.75 271 VAL A C 1
ATOM 2162 O O . VAL A 1 271 ? -24.460 -0.546 20.184 1.00 95.75 271 VAL A O 1
ATOM 2165 N N . LYS A 1 272 ? -26.505 -1.052 20.972 1.00 95.75 272 LYS A N 1
ATOM 2166 C CA . LYS A 1 272 ? -26.404 -2.510 20.772 1.00 95.75 272 LYS A CA 1
ATOM 2167 C C . LYS A 1 272 ? -26.111 -2.882 19.318 1.00 95.75 272 LYS A C 1
ATOM 2169 O O . LYS A 1 272 ? -25.254 -3.727 19.046 1.00 95.75 272 LYS A O 1
ATOM 2174 N N . SER A 1 273 ? -26.786 -2.240 18.361 1.00 96.06 273 SER A N 1
ATOM 2175 C CA . SER A 1 273 ? -26.547 -2.481 16.934 1.00 96.06 273 SER A CA 1
ATOM 2176 C C . SER A 1 273 ? -25.138 -2.071 16.500 1.00 96.06 273 SER A C 1
ATOM 2178 O O . SER A 1 273 ? -24.520 -2.791 15.712 1.00 96.06 273 SER A O 1
ATOM 2180 N N . LEU A 1 274 ? -24.631 -0.939 16.992 1.00 95.31 274 LEU A N 1
ATOM 2181 C CA . LEU A 1 274 ? -23.282 -0.465 16.700 1.00 95.31 274 LEU A CA 1
ATOM 2182 C C . LEU A 1 274 ? -22.229 -1.402 17.295 1.00 95.31 274 LEU A C 1
ATOM 2184 O O . LEU A 1 274 ? -21.305 -1.793 16.584 1.00 95.31 274 LEU A O 1
ATOM 2188 N N . TYR A 1 275 ? -22.408 -1.827 18.548 1.00 95.50 275 TYR A N 1
ATOM 2189 C CA . TYR A 1 275 ? -21.521 -2.794 19.191 1.00 95.50 275 TYR A CA 1
ATOM 2190 C C . TYR A 1 275 ? -21.436 -4.091 18.386 1.00 95.50 275 TYR A C 1
ATOM 2192 O O . TYR A 1 275 ? -20.343 -4.507 18.014 1.00 95.50 275 TYR A O 1
ATOM 2200 N N . LYS A 1 276 ? -22.578 -4.671 17.983 1.00 95.31 276 LYS A N 1
ATOM 2201 C CA . LYS A 1 276 ? -22.598 -5.888 17.154 1.00 95.31 276 LYS A CA 1
ATOM 2202 C C . LYS A 1 276 ? -21.793 -5.731 15.859 1.00 95.31 276 LYS A C 1
ATOM 2204 O O . LYS A 1 276 ? -21.099 -6.667 15.471 1.00 95.31 276 LYS A O 1
ATOM 2209 N N . LYS A 1 277 ? -21.865 -4.567 15.199 1.00 93.75 277 LYS A N 1
ATOM 2210 C CA . LYS A 1 277 ? -21.077 -4.274 13.987 1.00 93.75 277 LYS A CA 1
ATOM 2211 C C . LYS A 1 277 ? -19.579 -4.197 14.285 1.00 93.75 277 LYS A C 1
ATOM 2213 O O . LYS A 1 277 ? -18.795 -4.788 13.554 1.00 93.75 277 LYS A O 1
ATOM 2218 N N . LEU A 1 278 ? -19.190 -3.505 15.355 1.00 91.94 278 LEU A N 1
ATOM 2219 C CA . LEU A 1 278 ? -17.784 -3.353 15.745 1.00 91.94 278 LEU A CA 1
ATOM 2220 C C . LEU A 1 278 ? -17.167 -4.678 16.215 1.00 91.94 278 LEU A C 1
ATOM 2222 O O . LEU A 1 278 ? -16.019 -4.954 15.889 1.00 91.94 278 LEU A O 1
ATOM 2226 N N . VAL A 1 279 ? -17.936 -5.537 16.889 1.00 93.38 279 VAL A N 1
ATOM 2227 C CA . VAL A 1 279 ? -17.503 -6.887 17.283 1.00 93.38 279 VAL A CA 1
ATOM 2228 C C . VAL A 1 279 ? -17.188 -7.756 16.062 1.00 93.38 279 VAL A C 1
ATOM 2230 O O . VAL A 1 279 ? -16.204 -8.483 16.088 1.00 93.38 279 VAL A O 1
ATOM 2233 N N . GLN A 1 280 ? -17.956 -7.670 14.967 1.00 90.88 280 GLN A N 1
ATOM 2234 C CA . GLN A 1 280 ? -17.616 -8.426 13.748 1.00 90.88 280 GLN A CA 1
ATOM 2235 C C . GLN A 1 280 ? -16.257 -8.029 13.156 1.00 90.88 280 GLN A C 1
ATOM 2237 O O . GLN A 1 280 ? -15.655 -8.842 12.465 1.00 90.88 280 GLN A O 1
ATOM 2242 N N . LEU A 1 281 ? -15.791 -6.806 13.427 1.00 87.25 281 LEU A N 1
ATOM 2243 C CA . LEU A 1 281 ? -14.518 -6.293 12.929 1.00 87.25 281 LEU A CA 1
ATOM 2244 C C . LEU A 1 281 ? -13.359 -6.524 13.911 1.00 87.25 281 LEU A C 1
ATOM 2246 O O . LEU A 1 281 ? -12.272 -6.889 13.486 1.00 87.25 281 LEU A O 1
ATOM 2250 N N . HIS A 1 282 ? -13.578 -6.305 15.210 1.00 89.00 282 HIS A N 1
ATOM 2251 C CA . HIS A 1 282 ? -12.505 -6.249 16.212 1.00 89.00 282 HIS A CA 1
ATOM 2252 C C . HIS A 1 282 ? -12.423 -7.469 17.137 1.00 89.00 282 HIS A C 1
ATOM 2254 O O . HIS A 1 282 ? -11.509 -7.535 17.953 1.00 89.00 282 HIS A O 1
ATOM 2260 N N . HIS A 1 283 ? -13.356 -8.425 17.068 1.00 92.06 283 HIS A N 1
ATOM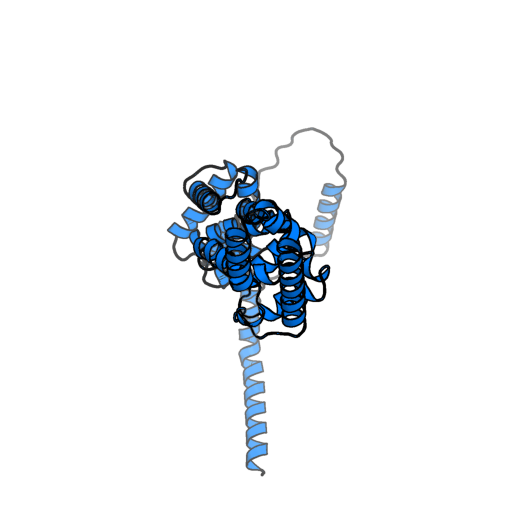 2261 C CA . HIS A 1 283 ? -13.272 -9.609 17.924 1.00 92.06 283 HIS A CA 1
ATOM 2262 C C . HIS A 1 283 ? -12.064 -10.478 17.530 1.00 92.06 283 HIS A C 1
ATOM 2264 O O . HIS A 1 283 ? -11.964 -10.848 16.356 1.00 92.06 283 HIS A O 1
ATOM 2270 N N . PRO A 1 284 ? -11.198 -10.886 18.477 1.00 92.88 284 PRO A N 1
ATOM 2271 C CA . PRO A 1 284 ? -9.997 -11.665 18.174 1.00 92.88 284 PRO A CA 1
ATOM 2272 C C . PRO A 1 284 ? -10.289 -12.928 17.351 1.00 92.88 284 PRO A C 1
ATOM 2274 O O . PRO A 1 284 ? -9.620 -13.194 16.357 1.00 92.88 284 PRO A O 1
ATOM 2277 N N . ASP A 1 285 ? -11.338 -13.679 17.694 1.00 91.25 285 ASP A N 1
ATOM 2278 C CA . ASP A 1 285 ? -11.730 -14.905 16.970 1.00 91.25 285 ASP A CA 1
ATOM 2279 C C . ASP A 1 285 ? -12.220 -14.681 15.535 1.00 91.25 285 ASP A C 1
ATOM 2281 O O . ASP A 1 285 ? -12.261 -15.624 14.749 1.00 91.25 285 ASP A O 1
ATOM 2285 N N . LYS A 1 286 ? -12.605 -13.452 15.172 1.00 89.94 286 LYS A N 1
ATOM 2286 C CA . LYS A 1 286 ? -13.030 -13.131 13.803 1.00 89.94 286 LYS A CA 1
ATOM 2287 C C . LYS A 1 286 ? -11.851 -12.898 12.868 1.00 89.94 286 LYS A C 1
ATOM 2289 O O . LYS A 1 286 ? -12.028 -12.976 11.657 1.00 89.94 286 LYS A O 1
ATOM 2294 N N . TRP A 1 287 ? -10.664 -12.654 13.416 1.00 91.25 287 TRP A N 1
ATOM 2295 C CA . TRP A 1 287 ? -9.454 -12.469 12.634 1.00 91.25 287 TRP A CA 1
ATOM 2296 C C . TRP A 1 287 ? -8.840 -13.827 12.264 1.00 91.25 287 TRP A C 1
ATOM 2298 O O . TRP A 1 287 ? -8.486 -14.613 13.146 1.00 91.25 287 TRP A O 1
ATOM 2308 N N . ASN A 1 288 ? -8.736 -14.109 10.963 1.00 88.94 288 ASN A N 1
ATOM 2309 C CA . ASN A 1 288 ? -8.311 -15.405 10.416 1.00 88.94 288 ASN A CA 1
ATOM 2310 C C . ASN A 1 288 ? -7.455 -15.268 9.140 1.00 88.94 288 ASN A C 1
ATOM 2312 O O . ASN A 1 288 ? -7.543 -16.095 8.233 1.00 88.94 288 ASN A O 1
ATOM 2316 N N . HIS A 1 289 ? -6.678 -14.187 9.040 1.00 87.38 289 HIS A N 1
ATOM 2317 C CA . HIS A 1 289 ? -5.966 -13.828 7.810 1.00 87.38 289 HIS A CA 1
ATOM 2318 C C . HIS A 1 289 ? -4.546 -14.392 7.723 1.00 87.38 289 HIS A C 1
ATOM 2320 O O . HIS A 1 289 ? -4.126 -14.786 6.637 1.00 87.38 289 HIS A O 1
ATOM 2326 N N . PHE A 1 290 ? -3.840 -14.447 8.851 1.00 85.56 290 PHE A N 1
ATOM 2327 C CA . PHE A 1 290 ? -2.553 -15.127 9.004 1.00 85.56 290 PHE A CA 1
ATOM 2328 C C . PHE A 1 290 ? -2.562 -15.925 10.309 1.00 85.56 290 PHE A C 1
ATOM 2330 O O . PHE A 1 290 ? -3.553 -15.898 11.050 1.00 85.56 290 PHE A O 1
ATOM 2337 N N . ASP A 1 291 ? -1.467 -16.620 10.596 1.00 85.69 291 ASP A N 1
ATOM 2338 C CA . ASP A 1 291 ? -1.281 -17.201 11.915 1.00 85.69 291 ASP A CA 1
ATOM 2339 C C . ASP A 1 291 ? -1.172 -16.078 12.957 1.00 85.69 291 ASP A C 1
ATOM 2341 O O . ASP A 1 291 ? -0.658 -14.983 12.711 1.00 85.69 291 ASP A O 1
ATOM 2345 N N . LYS A 1 292 ? -1.780 -16.310 14.122 1.00 86.88 292 LYS A N 1
ATOM 2346 C CA . LYS A 1 292 ? -1.821 -15.314 15.191 1.00 86.88 292 LYS A CA 1
ATOM 2347 C C . LYS A 1 292 ? -0.538 -15.402 15.997 1.00 86.88 292 LYS A C 1
ATOM 2349 O O . LYS A 1 292 ? -0.441 -16.196 16.934 1.00 86.88 292 LYS A O 1
ATOM 2354 N N . SER A 1 293 ? 0.412 -14.536 15.676 1.00 90.75 293 SER A N 1
ATOM 2355 C CA . SER A 1 293 ? 1.529 -14.263 16.569 1.00 90.75 293 SER A CA 1
ATOM 2356 C C . SER A 1 293 ? 1.030 -13.739 17.926 1.00 90.75 293 SER A C 1
ATOM 2358 O O . SER A 1 293 ? -0.130 -13.327 18.100 1.00 90.75 293 SER A O 1
ATOM 2360 N N . LYS A 1 294 ? 1.930 -13.708 18.914 1.00 91.75 294 LYS A N 1
ATOM 2361 C CA . LYS A 1 294 ? 1.639 -13.082 20.208 1.00 91.75 294 LYS A CA 1
ATOM 2362 C C . LYS A 1 294 ? 1.299 -11.595 20.042 1.00 91.75 294 LYS A C 1
ATOM 2364 O O . LYS A 1 294 ? 0.314 -11.145 20.613 1.00 91.75 294 LYS A O 1
ATOM 2369 N N . ALA A 1 295 ? 2.050 -10.864 19.217 1.00 91.38 295 ALA A N 1
ATOM 2370 C CA . ALA A 1 295 ? 1.839 -9.434 18.989 1.00 91.38 295 ALA A CA 1
ATOM 2371 C C . ALA A 1 295 ? 0.462 -9.146 18.369 1.00 91.38 295 ALA A C 1
ATOM 2373 O O . ALA A 1 295 ? -0.263 -8.262 18.832 1.00 91.38 295 ALA A O 1
ATOM 2374 N N . ILE A 1 296 ? 0.059 -9.943 17.373 1.00 92.50 296 ILE A N 1
ATOM 2375 C CA . ILE A 1 296 ? -1.268 -9.863 16.748 1.00 92.50 296 ILE A CA 1
ATOM 2376 C C . ILE A 1 296 ? -2.362 -10.148 17.781 1.00 92.50 296 ILE A C 1
ATOM 2378 O O . ILE A 1 296 ? -3.333 -9.396 17.887 1.00 92.50 296 ILE A O 1
ATOM 2382 N N . THR A 1 297 ? -2.199 -11.214 18.566 1.00 93.25 297 THR A N 1
ATOM 2383 C CA . THR A 1 297 ? -3.161 -11.607 19.604 1.00 93.25 297 THR A CA 1
ATOM 2384 C C . THR A 1 297 ? -3.328 -10.512 20.656 1.00 93.25 297 THR A C 1
ATOM 2386 O O . THR A 1 297 ? -4.455 -10.122 20.968 1.00 93.25 297 THR A O 1
ATOM 2389 N N . ASP A 1 298 ? -2.219 -9.977 21.163 1.00 93.94 298 ASP A N 1
ATOM 2390 C CA . ASP A 1 298 ? -2.204 -8.926 22.178 1.00 93.94 298 ASP A CA 1
ATOM 2391 C C . ASP A 1 298 ? -2.879 -7.652 21.651 1.00 93.94 298 ASP A C 1
ATOM 2393 O O .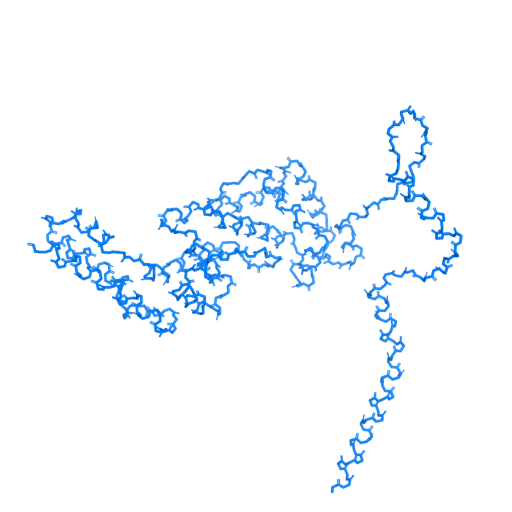 ASP A 1 298 ? -3.725 -7.070 22.336 1.00 93.94 298 ASP A O 1
ATOM 2397 N N . ARG A 1 299 ? -2.602 -7.260 20.399 1.00 93.38 299 ARG A N 1
ATOM 2398 C CA . ARG A 1 299 ? -3.224 -6.087 19.771 1.00 93.38 299 ARG A CA 1
ATOM 2399 C C . ARG A 1 299 ? -4.731 -6.248 19.566 1.00 93.38 299 ARG A C 1
ATOM 2401 O O . ARG A 1 299 ? -5.486 -5.322 19.871 1.00 93.38 299 ARG A O 1
ATOM 2408 N N . LEU A 1 300 ? -5.184 -7.403 19.073 1.00 94.06 300 LEU A N 1
ATOM 2409 C CA . LEU A 1 300 ? -6.613 -7.685 18.894 1.00 94.06 300 LEU A CA 1
ATOM 2410 C C . LEU A 1 300 ? -7.352 -7.649 20.236 1.00 94.06 300 LEU A C 1
ATOM 2412 O O . LEU A 1 300 ? -8.398 -7.010 20.347 1.00 94.06 300 LEU A O 1
ATOM 2416 N N . ASN A 1 301 ? -6.786 -8.280 21.269 1.00 94.81 301 ASN A N 1
ATOM 2417 C CA . ASN A 1 301 ? -7.351 -8.271 22.617 1.00 94.81 301 ASN A CA 1
ATOM 2418 C C . ASN A 1 301 ? -7.393 -6.860 23.211 1.00 94.81 301 ASN A C 1
ATOM 2420 O O . ASN A 1 301 ? -8.410 -6.470 23.782 1.00 94.81 301 ASN A O 1
ATOM 2424 N N . PHE A 1 302 ? -6.325 -6.076 23.049 1.00 94.25 302 PHE A N 1
ATOM 2425 C CA . PHE A 1 302 ? -6.274 -4.682 23.488 1.00 94.25 302 PHE A CA 1
ATOM 2426 C C . PHE A 1 302 ? -7.408 -3.853 22.869 1.00 94.25 302 PHE A C 1
ATOM 2428 O O . PHE A 1 302 ? -8.203 -3.242 23.587 1.00 94.25 302 PHE A O 1
ATOM 2435 N N . ASN A 1 303 ? -7.541 -3.893 21.540 1.00 94.50 303 ASN A N 1
ATOM 2436 C CA . ASN A 1 303 ? -8.585 -3.161 20.824 1.00 94.50 303 ASN A CA 1
ATOM 2437 C C . ASN A 1 303 ? -9.993 -3.640 21.218 1.00 94.50 303 ASN A C 1
ATOM 2439 O O . ASN A 1 303 ? -10.900 -2.825 21.403 1.00 94.50 303 ASN A O 1
ATOM 2443 N N . PHE A 1 304 ? -10.184 -4.952 21.381 1.00 95.56 304 PHE A N 1
ATOM 2444 C CA . PHE A 1 304 ? -11.466 -5.529 21.780 1.00 95.56 304 PHE A CA 1
ATOM 2445 C C . PHE A 1 304 ? -11.867 -5.155 23.212 1.00 95.56 304 PHE A C 1
ATOM 2447 O O . PHE A 1 304 ? -13.026 -4.820 23.458 1.00 95.56 304 PHE A O 1
ATOM 2454 N N . ASN A 1 305 ? -10.918 -5.139 24.149 1.00 95.31 305 ASN A N 1
ATOM 2455 C CA . ASN A 1 305 ? -11.167 -4.704 25.521 1.00 95.31 305 ASN A CA 1
ATOM 2456 C C . ASN A 1 305 ? -11.570 -3.225 25.570 1.00 95.31 305 ASN A C 1
ATOM 2458 O O . ASN A 1 305 ? -12.539 -2.880 26.246 1.00 95.31 305 ASN A O 1
ATOM 2462 N N . ASN A 1 306 ? -10.904 -2.362 24.793 1.00 95.25 306 ASN A N 1
ATOM 2463 C CA . ASN A 1 306 ? -11.293 -0.954 24.671 1.00 95.25 306 ASN A CA 1
ATOM 2464 C C . ASN A 1 306 ? -12.709 -0.802 24.093 1.00 95.25 306 ASN A C 1
ATOM 2466 O O . ASN A 1 306 ? -13.495 0.001 24.596 1.00 95.25 306 ASN A O 1
ATOM 2470 N N . LEU A 1 307 ? -13.066 -1.604 23.083 1.00 95.00 307 LEU A N 1
ATOM 2471 C CA . LEU A 1 307 ? -14.422 -1.644 22.529 1.00 95.00 307 LEU A CA 1
ATOM 2472 C C . LEU A 1 307 ? -15.463 -2.065 23.581 1.00 95.00 307 LEU A C 1
ATOM 2474 O O . LEU A 1 307 ? -16.515 -1.431 23.677 1.00 95.00 307 LEU A O 1
ATOM 2478 N N . ARG A 1 308 ? -15.187 -3.122 24.356 1.00 94.50 308 ARG A N 1
ATOM 2479 C CA . ARG A 1 308 ? -16.098 -3.633 25.391 1.00 94.50 308 ARG A CA 1
ATOM 2480 C C . ARG A 1 308 ? -16.325 -2.599 26.491 1.00 94.50 308 ARG A C 1
ATOM 2482 O O . ARG A 1 308 ? -17.472 -2.294 26.799 1.00 94.50 308 ARG A O 1
ATOM 2489 N N . ASN A 1 309 ? -15.251 -2.007 27.008 1.00 94.94 309 ASN A N 1
ATOM 2490 C CA . ASN A 1 309 ? -15.329 -1.003 28.068 1.00 94.94 309 ASN A CA 1
ATOM 2491 C C . ASN A 1 309 ? -16.116 0.242 27.612 1.00 94.94 309 ASN A C 1
ATOM 2493 O O . ASN A 1 309 ? -16.935 0.771 28.360 1.00 94.94 309 ASN A O 1
ATOM 2497 N N . ALA A 1 310 ? -15.916 0.687 26.366 1.00 94.50 310 ALA A N 1
ATOM 2498 C CA . ALA A 1 310 ? -16.658 1.814 25.797 1.00 94.50 310 ALA A CA 1
ATOM 2499 C C . ALA A 1 310 ? -18.157 1.509 25.619 1.00 94.50 310 ALA A C 1
ATOM 2501 O O . ALA A 1 310 ? -18.997 2.390 25.790 1.00 94.50 310 ALA A O 1
ATOM 2502 N N . TYR A 1 311 ? -18.505 0.263 25.285 1.00 95.31 311 TYR A N 1
ATOM 2503 C CA . TYR A 1 311 ? -19.896 -0.182 25.200 1.00 95.31 311 TYR A CA 1
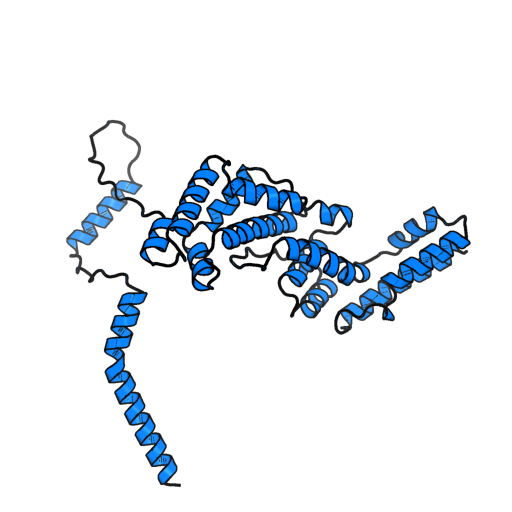ATOM 2504 C C . TYR A 1 311 ? -20.569 -0.247 26.576 1.00 95.31 311 TYR A C 1
ATOM 2506 O O . TYR A 1 311 ? -21.686 0.241 26.718 1.00 95.31 311 TYR A O 1
ATOM 2514 N N . GLU A 1 312 ? -19.889 -0.790 27.588 1.00 93.56 312 GLU A N 1
ATOM 2515 C CA . GLU A 1 312 ? -20.389 -0.834 28.970 1.00 93.56 312 GLU A CA 1
ATOM 2516 C C . GLU A 1 312 ? -20.668 0.577 29.502 1.00 93.56 312 GLU A C 1
ATOM 2518 O O . GLU A 1 312 ? -21.762 0.848 29.990 1.00 93.56 312 GLU A O 1
ATOM 2523 N N . LYS A 1 313 ? -19.730 1.508 29.290 1.00 93.06 313 LYS A N 1
ATOM 2524 C CA . LYS A 1 313 ? -19.882 2.930 29.632 1.00 93.06 313 LYS A CA 1
ATOM 2525 C C . LYS A 1 313 ? -21.022 3.626 28.879 1.00 93.06 313 LYS A C 1
ATOM 2527 O O . LYS A 1 313 ? -21.562 4.615 29.356 1.00 93.06 313 LYS A O 1
ATOM 2532 N N . ALA A 1 314 ? -21.360 3.167 27.677 1.00 91.69 314 ALA A N 1
ATOM 2533 C CA . ALA A 1 314 ? -22.454 3.740 26.895 1.00 91.69 314 ALA A CA 1
ATOM 2534 C C . ALA A 1 314 ? -23.841 3.248 27.338 1.00 91.69 314 ALA A C 1
ATOM 2536 O O . ALA A 1 314 ? -24.837 3.836 26.925 1.00 91.69 314 ALA A O 1
ATOM 2537 N N . LEU A 1 315 ? -23.902 2.164 28.117 1.00 89.06 315 LEU A N 1
ATOM 2538 C CA . LEU A 1 315 ? -25.136 1.601 28.669 1.00 89.06 315 LEU A CA 1
ATOM 2539 C C . LEU A 1 315 ? -25.373 1.963 30.141 1.00 89.06 315 LEU A C 1
ATOM 2541 O O . LEU A 1 315 ? -26.487 1.759 30.622 1.00 89.06 315 LEU A O 1
ATOM 2545 N N . SER A 1 316 ? -24.342 2.444 30.842 1.00 82.62 316 SER A N 1
ATOM 2546 C CA . SER A 1 316 ? -24.426 2.988 32.204 1.00 82.62 316 SER A CA 1
ATOM 2547 C C . SER A 1 316 ? -24.974 4.409 32.216 1.00 82.62 316 SER A C 1
ATOM 2549 O O . SER A 1 316 ? -25.827 4.696 33.079 1.00 82.62 316 SER A O 1
#

Secondary structure (DSSP, 8-state):
-HHHHHHHHHHHHHHHHHHHHHHHHHHHHHHHHHS-S-------HHHHHHHHHHHHHHHH-------------------HHHHHHHTT-SSSHHHHHHHHHHHHHHHHT-SHHHHHHHHHHHHTT----HHHHHHHHHHHTSHHHHHHHHHTT--SHHHHHHHHHHHHHHHHHHTT--HHHHHTT--HHHHHHHHHHHH-GGGHHHHHHHHHH-TTGGGPPPPP--SPPS-HHHHHHHHHHHHHHHGGGS---HHHHHHHHHTTTT-HHHHHHHHHHHHHHH-GGG--SS---HHHHHHHHHHHHHHHHHHHHHH-